Protein AF-A0A940AWZ8-F1 (afdb_monomer_lite)

pLDDT: mean 80.31, 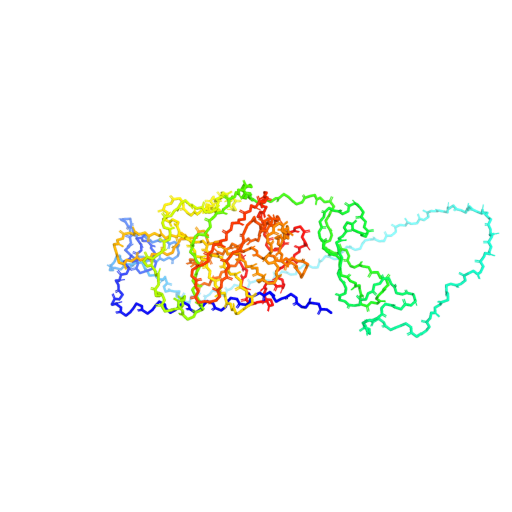std 18.25, range [33.84, 97.62]

Radius of gyration: 28.99 Å; chains: 1; bounding box: 83×76×73 Å

Secondary structure (DSSP, 8-state):
------------------S------PPTTSTTSBPPTTS--STTEEE-TTSBEEE----------------------------------------------TT--TTSSS--TT-SS-TT-EEEHHHH-TT--B-EEEE-TTSSSEE-TT-BSS----SEEEPP-EEEE---BS-HHHHHTTTTGGG------SS-EEEEETTEEEEES-TTSEEEEEEEEEETTEEEEEEEEEEESSTT-EEEEEEEEEEEEEGGG--TT-EEEESSSTT-SEEEEEEE-SSSS-EEEEEEEEEEEEEEEEEETTEEEEEEEEE-PEEEE-TTSBTTB--HHHHHHTT--B--

Foldseek 3Di:
DPFQQPAQPPPPPPPPPPDDDDPPAPDEQDAQHFDDPVQHHPDQWHQDPVRGTHHDPPPPDDDDDDDDDDDDDDDDDDDDDDDDDDDDDDDPDPPPPPPPPVPDDAQPPDDDVQAPDHAQDKDFPCVVPVLFQFAIWGQDPVRNDTDCPQTDSDDDAFQKKWAKDKDKDQFEQLAPVCVVVVVVVVVFPQDDDPTWIWGQDPNDIDIVVRPQFGKTKHWYAPHPFKIKIKIWTWDCPDPPDTDTGDKMKMKMFTPVQQDAFDKFWEDQDPRGRMWIFIWDPRDPAIATAKTKTFIKHWNDWADDRRDTIMTIIITHIIGIDACCDDRHHRNQVVCVVSVHHHDD

Sequence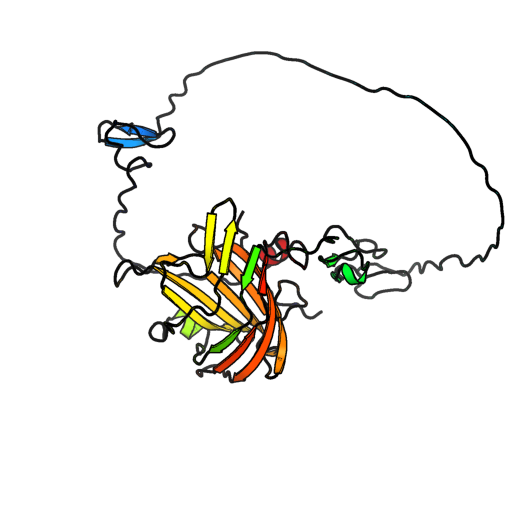 (344 aa):
MKKTIIFIFALFLIASCSGDDPVHEAETGTLGGNCYPNGTCNAALECSEENICIESAVTDGDTEHSDAGDTASDNDPADSGEDRQDGDTSDTVSDDEPVENPDAECGNGRKEQGEVCEKGETKLCSEIDSSYKSGNVECNDNCNGWLTVNCMTSELEPLATFPARTHELDYLYEGVEAYLEQENILHELWTEALFNASITMNGETYSIPHPQANTHWIAAYYDSSTLSFYQNSYYCDDEMNFQFATPSVMFGAALSSLKAGKELSIGISDGNEVNMLIEDIMNADDCVMLVGYGTLKVDSVNISAGEAGNFKFTTSKIGLYLPGSTPEGDVTSELETAGFKICR

Structure (mmCIF, N/CA/C/O backbone):
data_AF-A0A940AWZ8-F1
#
_entry.id   AF-A0A940AWZ8-F1
#
loop_
_atom_site.group_PDB
_atom_site.id
_atom_site.type_symbol
_atom_site.label_atom_id
_atom_site.label_alt_id
_atom_site.label_comp_id
_atom_site.label_asym_id
_atom_site.label_entity_id
_atom_site.label_seq_id
_atom_site.pdbx_PDB_ins_code
_atom_site.Cartn_x
_atom_site.Cartn_y
_atom_site.Cartn_z
_atom_site.occupancy
_atom_site.B_iso_or_equiv
_atom_site.auth_seq_id
_atom_site.auth_comp_id
_atom_site.auth_asym_id
_atom_site.auth_atom_id
_atom_site.pdbx_PDB_model_num
ATOM 1 N N . MET A 1 1 ? 1.592 -23.051 -1.646 1.00 33.84 1 MET A N 1
ATOM 2 C CA . MET A 1 1 ? 1.501 -21.624 -2.003 1.00 33.84 1 MET A CA 1
ATOM 3 C C . MET A 1 1 ? 0.369 -21.010 -1.199 1.00 33.84 1 MET A C 1
ATOM 5 O O . MET A 1 1 ? -0.771 -21.431 -1.370 1.00 33.84 1 MET A O 1
ATOM 9 N N . LYS A 1 2 ? 0.676 -20.113 -0.258 1.00 34.91 2 LYS A N 1
ATOM 10 C CA . LYS A 1 2 ? -0.338 -19.210 0.292 1.00 34.91 2 LYS A CA 1
ATOM 11 C C . LYS A 1 2 ? -0.553 -18.170 -0.803 1.00 34.91 2 LYS A C 1
ATOM 13 O O . LYS A 1 2 ? 0.372 -17.420 -1.062 1.00 34.91 2 LYS A O 1
ATOM 18 N N . LYS A 1 3 ? -1.679 -18.220 -1.515 1.00 39.06 3 LYS A N 1
ATOM 19 C CA . LYS A 1 3 ? -2.047 -17.126 -2.417 1.00 39.06 3 LYS A CA 1
ATOM 20 C C . LYS A 1 3 ? -2.436 -15.965 -1.520 1.00 39.06 3 LYS A C 1
ATOM 22 O O . LYS A 1 3 ? -3.406 -16.102 -0.771 1.00 39.06 3 LYS A O 1
ATOM 27 N N . THR A 1 4 ? -1.657 -14.898 -1.533 1.00 44.22 4 THR A N 1
ATOM 28 C CA . THR A 1 4 ? -2.082 -13.663 -0.891 1.00 44.22 4 THR A CA 1
ATOM 29 C C . THR A 1 4 ? -3.205 -13.112 -1.751 1.00 44.22 4 THR A C 1
ATOM 31 O O . THR A 1 4 ? -3.107 -13.004 -2.971 1.00 44.22 4 THR A O 1
ATOM 34 N N . ILE A 1 5 ? -4.361 -12.949 -1.121 1.00 47.12 5 ILE A N 1
ATOM 35 C CA . ILE A 1 5 ? -5.532 -12.382 -1.768 1.00 47.12 5 ILE A CA 1
ATOM 36 C C . ILE A 1 5 ? -5.243 -10.887 -1.801 1.00 47.12 5 ILE A C 1
ATOM 38 O O . ILE A 1 5 ? -5.463 -10.212 -0.802 1.00 47.12 5 ILE A O 1
ATOM 42 N N . ILE A 1 6 ? -4.688 -10.385 -2.907 1.00 50.22 6 ILE A N 1
ATOM 43 C CA . ILE A 1 6 ? -4.727 -8.946 -3.162 1.00 50.22 6 ILE A CA 1
ATOM 44 C C . ILE A 1 6 ? -6.213 -8.611 -3.298 1.00 50.22 6 ILE A C 1
ATOM 46 O O . ILE A 1 6 ? -6.918 -9.154 -4.153 1.00 50.22 6 ILE A O 1
ATOM 50 N N . PHE A 1 7 ? -6.714 -7.845 -2.336 1.00 55.34 7 PHE A N 1
ATOM 51 C CA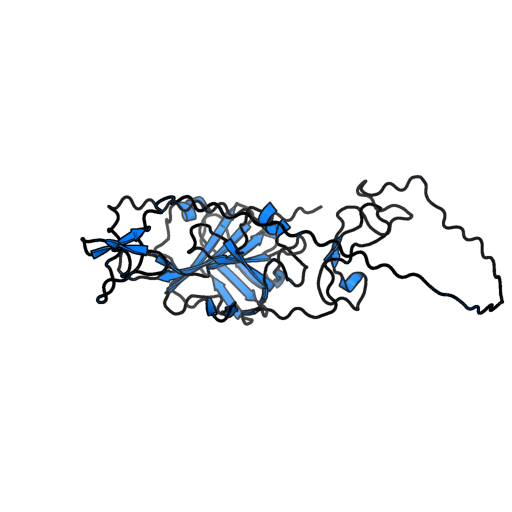 . PHE A 1 7 ? -8.140 -7.631 -2.150 1.00 55.34 7 PHE A CA 1
ATOM 52 C C . PHE A 1 7 ? -8.695 -6.808 -3.309 1.00 55.34 7 PHE A C 1
ATOM 54 O O . PHE A 1 7 ? -8.286 -5.672 -3.521 1.00 55.34 7 PHE A O 1
ATOM 61 N N . ILE A 1 8 ? -9.630 -7.392 -4.059 1.00 46.03 8 ILE A N 1
ATOM 62 C CA . ILE A 1 8 ? -10.321 -6.709 -5.153 1.00 46.03 8 ILE A CA 1
ATOM 63 C C . ILE A 1 8 ? -11.374 -5.792 -4.530 1.00 46.03 8 ILE A C 1
ATOM 65 O O . ILE A 1 8 ? -12.473 -6.238 -4.200 1.00 46.03 8 ILE A O 1
ATOM 69 N N . PHE A 1 9 ? -11.065 -4.514 -4.338 1.00 51.75 9 PHE A N 1
ATOM 70 C CA . PHE A 1 9 ? -12.050 -3.539 -3.873 1.00 51.75 9 PHE A CA 1
ATOM 71 C C . PHE A 1 9 ? -12.993 -3.172 -5.025 1.00 51.75 9 PHE A C 1
ATOM 73 O O . PHE A 1 9 ? -12.727 -2.280 -5.819 1.00 51.75 9 PHE A O 1
ATOM 80 N N . ALA A 1 10 ? -14.122 -3.875 -5.134 1.00 43.25 10 ALA A N 1
ATOM 81 C CA . ALA A 1 10 ? -15.229 -3.427 -5.970 1.00 43.25 10 ALA A CA 1
ATOM 82 C C . ALA A 1 10 ? -16.004 -2.346 -5.204 1.00 43.25 10 ALA A C 1
ATOM 84 O O . ALA A 1 10 ? -16.923 -2.646 -4.438 1.00 43.25 10 ALA A O 1
ATOM 85 N N . LEU A 1 11 ? -15.593 -1.091 -5.382 1.00 45.50 11 LEU A N 1
ATOM 86 C CA . LEU A 1 11 ? -16.283 0.075 -4.849 1.00 45.50 11 LEU A CA 1
ATOM 87 C C . LEU A 1 11 ? -17.638 0.220 -5.573 1.00 45.50 11 LEU A C 1
ATOM 89 O O . LEU A 1 11 ? -17.736 0.794 -6.654 1.00 45.50 11 LEU A O 1
ATOM 93 N N . PHE A 1 12 ? -18.713 -0.339 -5.013 1.00 42.50 12 PHE A N 1
ATOM 94 C CA . PHE A 1 12 ? -20.072 -0.005 -5.450 1.00 42.50 12 PHE A CA 1
ATOM 95 C C . PHE A 1 12 ? -20.497 1.301 -4.772 1.00 42.50 12 PHE A C 1
ATOM 97 O O . PHE A 1 12 ? -21.252 1.300 -3.801 1.00 42.50 12 PHE A O 1
ATOM 104 N N . LEU A 1 13 ? -20.003 2.429 -5.289 1.00 43.84 13 LEU A N 1
ATOM 105 C CA . LEU A 1 13 ? -20.517 3.754 -4.945 1.00 43.84 13 LEU A CA 1
ATOM 106 C C . LEU A 1 13 ? -21.882 3.951 -5.609 1.00 43.84 13 LEU A C 1
ATOM 108 O O . LEU A 1 13 ? -21.998 4.518 -6.693 1.00 43.84 13 LEU A O 1
ATOM 112 N N . ILE A 1 14 ? -22.945 3.487 -4.956 1.00 37.22 14 ILE A N 1
ATOM 113 C CA . ILE A 1 14 ? -24.298 3.928 -5.298 1.00 37.22 14 ILE A CA 1
ATOM 114 C C . ILE A 1 14 ? -24.564 5.220 -4.524 1.00 37.22 14 ILE A C 1
ATOM 116 O O . ILE A 1 14 ? -25.279 5.234 -3.525 1.00 37.22 14 ILE A O 1
ATOM 120 N N . ALA A 1 15 ? -23.996 6.329 -4.994 1.00 40.75 15 ALA A N 1
ATOM 121 C CA . ALA A 1 15 ? -24.535 7.642 -4.673 1.00 40.75 15 ALA A CA 1
ATOM 122 C C . ALA A 1 15 ? -25.848 7.803 -5.458 1.00 40.75 15 ALA A C 1
ATOM 124 O O . ALA A 1 15 ? -25.876 8.380 -6.542 1.00 40.75 15 ALA A O 1
ATOM 125 N N . SER A 1 16 ? -26.958 7.245 -4.962 1.00 35.22 16 SER A N 1
ATOM 126 C CA . SER A 1 16 ? -28.275 7.573 -5.514 1.00 35.22 16 SER A CA 1
ATOM 127 C C . SER A 1 16 ? -28.711 8.945 -4.995 1.00 35.22 16 SER A C 1
ATOM 129 O O . SER A 1 16 ? -29.611 9.052 -4.163 1.00 35.22 16 SER A O 1
ATOM 131 N N . CYS A 1 17 ? -28.091 10.007 -5.499 1.00 39.16 17 CYS A N 1
ATOM 132 C CA . CYS A 1 17 ? -28.659 11.344 -5.404 1.00 39.16 17 CYS A CA 1
ATOM 133 C C . CYS A 1 17 ? -29.689 11.486 -6.528 1.00 39.16 17 CYS A C 1
ATOM 135 O O . CYS A 1 17 ? -29.391 11.920 -7.632 1.00 39.16 17 CYS A O 1
ATOM 137 N N . SER A 1 18 ? -30.925 11.056 -6.260 1.00 45.75 18 SER A N 1
ATOM 138 C CA . SER A 1 18 ? -32.086 11.472 -7.056 1.00 45.75 18 SER A CA 1
ATOM 139 C C . SER A 1 18 ? -32.484 12.879 -6.611 1.00 45.75 18 SER A C 1
ATOM 141 O O . SER A 1 18 ? -33.449 13.053 -5.870 1.00 45.75 18 SER A O 1
ATOM 143 N N . GLY A 1 19 ? -31.693 13.872 -6.991 1.00 44.97 19 GLY A N 1
ATOM 144 C CA . GLY A 1 19 ? -31.990 15.281 -6.777 1.00 44.97 19 GLY A CA 1
ATOM 145 C C . GLY A 1 19 ? -31.624 16.018 -8.047 1.00 44.97 19 GLY A C 1
ATOM 146 O O . GLY A 1 19 ? -30.522 15.820 -8.539 1.00 44.97 19 GLY A O 1
ATOM 147 N N . ASP A 1 20 ? -32.572 16.775 -8.597 1.00 50.28 20 ASP A N 1
ATOM 148 C CA . ASP A 1 20 ? -32.405 17.577 -9.809 1.00 50.28 20 ASP A CA 1
ATOM 149 C C . ASP A 1 20 ? -31.032 18.267 -9.818 1.00 50.28 20 ASP A C 1
ATOM 151 O O . ASP A 1 20 ? -30.757 19.086 -8.936 1.00 50.28 20 ASP A O 1
ATOM 155 N N . ASP A 1 21 ? -30.181 17.902 -10.785 1.00 44.88 21 ASP A N 1
ATOM 156 C CA . ASP A 1 21 ? -28.815 18.410 -10.892 1.00 44.88 21 ASP A CA 1
ATOM 157 C C . ASP A 1 21 ? -28.835 19.947 -10.841 1.00 44.88 21 ASP A C 1
ATOM 159 O O . ASP A 1 21 ? -29.479 20.581 -11.692 1.00 44.88 21 ASP A O 1
ATOM 163 N N . PRO A 1 22 ? -28.150 20.592 -9.878 1.00 51.72 22 PRO A N 1
ATOM 164 C CA . PRO A 1 22 ? -27.874 22.006 -10.011 1.00 51.72 22 PRO A CA 1
ATOM 165 C C . PRO A 1 22 ? -27.050 22.158 -11.287 1.00 51.72 22 PRO A C 1
ATOM 167 O O . PRO A 1 22 ? -25.989 21.556 -11.436 1.00 51.72 22 PRO A O 1
ATOM 170 N N . VAL A 1 23 ? -27.569 22.933 -12.239 1.00 53.34 23 VAL A N 1
ATOM 171 C CA . VAL A 1 23 ? -26.829 23.304 -13.444 1.00 53.34 23 VAL A CA 1
ATOM 172 C C . VAL A 1 23 ? -25.564 24.007 -12.966 1.00 53.34 23 VAL A C 1
ATOM 174 O O . VAL A 1 23 ? -25.618 25.167 -12.560 1.00 53.34 23 VAL A O 1
ATOM 177 N N . HIS A 1 24 ? -24.442 23.291 -12.950 1.00 54.75 24 HIS A N 1
ATOM 178 C CA . HIS A 1 24 ? -23.144 23.892 -12.711 1.00 54.75 24 HIS A CA 1
ATOM 179 C C . HIS A 1 24 ? -22.919 24.883 -13.847 1.00 54.75 24 HIS A C 1
ATOM 181 O O . HIS A 1 24 ? -22.750 24.493 -15.004 1.00 54.75 24 HIS A O 1
ATOM 187 N N . GLU A 1 25 ? -23.005 26.174 -13.528 1.00 73.69 25 GLU A N 1
ATOM 188 C CA . GLU A 1 25 ? -22.632 27.216 -14.471 1.00 73.69 25 GLU A CA 1
ATOM 189 C C . GLU A 1 25 ? -21.164 26.984 -14.830 1.00 73.69 25 GLU A C 1
ATOM 191 O O . GLU A 1 25 ? -20.283 27.060 -13.972 1.00 73.69 25 GLU A O 1
ATOM 196 N N . ALA A 1 26 ? -20.913 26.629 -16.090 1.00 83.31 26 ALA A N 1
ATOM 197 C CA . ALA A 1 26 ? -19.566 26.405 -16.585 1.00 83.31 26 ALA A CA 1
ATOM 198 C C . ALA A 1 26 ? -18.699 27.650 -16.334 1.00 83.31 26 ALA A C 1
ATOM 200 O O . ALA A 1 26 ? -19.143 28.790 -16.518 1.00 83.31 26 ALA A O 1
ATOM 201 N N . GLU A 1 27 ? -17.454 27.433 -15.905 1.00 91.06 27 GLU A N 1
ATOM 202 C CA . GLU A 1 27 ? -16.535 28.518 -15.570 1.00 91.06 27 GLU A CA 1
ATOM 203 C C . GLU A 1 27 ? -16.339 29.475 -16.755 1.00 91.06 27 GLU A C 1
ATOM 205 O O . GLU A 1 27 ? -16.266 29.063 -17.918 1.00 91.06 27 GLU A O 1
ATOM 210 N N . THR A 1 28 ? -16.211 30.774 -16.467 1.00 95.12 28 THR A N 1
ATOM 211 C CA . THR A 1 28 ? -16.005 31.802 -17.500 1.00 95.12 28 THR A CA 1
ATOM 212 C C . THR A 1 28 ? -14.757 31.490 -18.333 1.00 95.12 28 THR A C 1
ATOM 214 O O . THR A 1 28 ? -13.656 31.346 -17.800 1.00 95.12 28 THR A O 1
ATOM 217 N N . GLY A 1 29 ? -14.932 31.421 -19.650 1.00 92.88 29 GLY A N 1
ATOM 218 C CA . GLY A 1 29 ? -13.904 31.096 -20.632 1.00 92.88 29 GLY A CA 1
ATOM 219 C C . GLY A 1 29 ? -13.855 29.621 -21.038 1.00 92.88 29 GLY A C 1
ATOM 220 O O . GLY A 1 29 ? -13.190 29.313 -22.023 1.00 92.88 29 GLY A O 1
ATOM 221 N N . THR A 1 30 ? -14.533 28.710 -20.335 1.00 96.00 30 THR A N 1
ATOM 222 C CA . THR A 1 30 ? -14.569 27.270 -20.671 1.00 96.00 30 THR A CA 1
ATOM 223 C C . THR A 1 30 ? -15.741 26.921 -21.593 1.00 96.00 30 THR A C 1
ATOM 225 O O . THR A 1 30 ? -16.647 27.731 -21.767 1.00 96.00 30 THR A O 1
ATOM 228 N N . LEU A 1 31 ? -15.728 25.737 -22.220 1.00 94.12 31 LEU A N 1
ATOM 229 C CA . LEU A 1 31 ? -16.791 25.295 -23.133 1.00 94.12 31 LEU A CA 1
ATOM 230 C C . LEU A 1 31 ? -18.161 25.320 -22.431 1.00 94.12 31 LEU A C 1
ATOM 232 O O . LEU A 1 31 ? -18.342 24.681 -21.400 1.00 94.12 31 LEU A O 1
ATOM 236 N N . GLY A 1 32 ? -19.118 26.065 -22.991 1.00 92.31 32 GLY A N 1
ATOM 237 C CA . GLY A 1 32 ? -20.445 26.277 -22.399 1.00 92.31 32 GLY A CA 1
ATOM 238 C C . GLY A 1 32 ? -20.513 27.373 -21.326 1.00 92.31 32 GLY A C 1
ATOM 239 O O . GLY A 1 32 ? -21.612 27.738 -20.914 1.00 92.31 32 GLY A O 1
ATOM 240 N N . GLY A 1 33 ? -19.376 27.929 -20.900 1.00 94.31 33 GLY A N 1
ATOM 241 C CA . GLY A 1 33 ? -19.296 29.050 -19.963 1.00 94.31 33 GLY A CA 1
ATOM 242 C C . GLY A 1 33 ? -19.363 30.414 -20.652 1.00 94.31 33 GLY A C 1
ATOM 243 O O . GLY A 1 33 ? -19.213 30.534 -21.871 1.00 94.31 33 GLY A O 1
ATOM 244 N N . ASN A 1 34 ? -19.568 31.470 -19.858 1.00 96.38 34 ASN A N 1
ATOM 245 C CA . ASN A 1 34 ? -19.563 32.849 -20.356 1.00 96.38 34 ASN A CA 1
ATOM 246 C C . ASN A 1 34 ? -18.204 33.220 -20.965 1.00 96.38 34 ASN A C 1
ATOM 248 O O . ASN A 1 34 ? -17.163 32.819 -20.449 1.00 96.38 34 ASN A O 1
ATOM 252 N N . CYS A 1 35 ? -18.192 34.056 -22.000 1.00 96.56 35 CYS A N 1
ATOM 253 C CA . CYS A 1 35 ? -16.942 34.617 -22.509 1.00 96.56 35 CYS A CA 1
ATOM 254 C C . CYS A 1 35 ? -16.289 35.573 -21.503 1.00 96.56 35 CYS A C 1
ATOM 256 O O . CYS A 1 35 ? -16.951 36.185 -20.657 1.00 96.56 35 CYS A O 1
ATOM 258 N N . TYR A 1 36 ? -14.980 35.773 -21.640 1.00 95.25 36 TYR A N 1
ATOM 259 C CA . TYR A 1 36 ? -14.284 36.822 -20.905 1.00 95.25 36 TYR A CA 1
ATOM 260 C C . TYR A 1 36 ? -14.771 38.222 -21.321 1.00 95.25 36 TYR A C 1
ATOM 262 O O . TYR A 1 36 ? -15.220 38.413 -22.453 1.00 95.25 36 TYR A O 1
ATOM 270 N N . PRO A 1 37 ? -14.608 39.257 -20.470 1.00 96.00 37 PRO A N 1
ATOM 271 C CA . PRO A 1 37 ? -15.010 40.632 -20.799 1.00 96.00 37 PRO A CA 1
ATOM 272 C C . PRO A 1 37 ? -14.357 41.227 -22.058 1.00 96.00 37 PRO A C 1
ATOM 274 O O . PRO A 1 37 ? -14.828 42.235 -22.579 1.00 96.00 37 PRO A O 1
ATOM 277 N N . ASN A 1 38 ? -13.255 40.641 -22.533 1.00 95.38 38 ASN A N 1
ATOM 278 C CA . ASN A 1 38 ? -12.580 41.011 -23.779 1.00 95.38 38 ASN A CA 1
ATOM 279 C C . ASN A 1 38 ? -13.150 40.286 -25.021 1.00 95.38 38 ASN A C 1
ATOM 281 O O . ASN A 1 38 ? -12.613 40.473 -26.111 1.00 95.38 38 ASN A O 1
ATOM 285 N N . GLY A 1 39 ? -14.200 39.472 -24.866 1.00 96.06 39 GLY A N 1
ATOM 286 C CA . GLY A 1 39 ? -14.842 38.715 -25.941 1.00 96.06 39 GLY A CA 1
ATOM 287 C C . GLY A 1 39 ? -14.085 37.459 -26.374 1.00 96.06 39 GLY A C 1
ATOM 288 O O . GLY A 1 39 ? -14.289 36.999 -27.492 1.00 96.06 39 GLY A O 1
ATOM 289 N N . THR A 1 40 ? -13.189 36.921 -25.540 1.00 96.62 40 THR A N 1
ATOM 290 C CA . THR A 1 40 ? -12.430 35.699 -25.853 1.00 96.62 40 THR A CA 1
ATOM 291 C C . THR A 1 40 ? -12.805 34.539 -24.933 1.00 96.62 40 THR A C 1
ATOM 293 O O . THR A 1 40 ? -13.438 34.731 -23.896 1.00 96.62 40 THR A O 1
ATOM 296 N N . CYS A 1 41 ? -12.371 33.337 -25.305 1.00 96.56 41 CYS A N 1
ATOM 297 C CA . CYS A 1 41 ? -12.529 32.097 -24.547 1.00 96.56 41 CYS A CA 1
ATOM 298 C C . CYS A 1 41 ? -11.166 31.415 -24.359 1.00 96.56 41 CYS A C 1
ATOM 300 O O . CYS A 1 41 ? -10.162 31.869 -24.914 1.00 96.56 41 CYS A O 1
ATOM 302 N N . ASN A 1 42 ? -11.110 30.357 -23.553 1.00 95.38 42 ASN A N 1
ATOM 303 C CA . ASN A 1 42 ? -9.906 29.553 -23.372 1.00 95.38 42 ASN A CA 1
ATOM 304 C C . ASN A 1 42 ? -9.613 28.698 -24.608 1.00 95.38 42 ASN A C 1
ATOM 306 O O . ASN A 1 42 ? -10.520 28.269 -25.320 1.00 95.38 42 ASN A O 1
ATOM 310 N N . ALA A 1 43 ? -8.328 28.398 -24.811 1.00 90.81 43 ALA A N 1
ATOM 311 C CA . ALA A 1 43 ? -7.840 27.532 -25.883 1.00 90.81 43 ALA A CA 1
ATOM 312 C C . ALA A 1 43 ? -8.342 27.954 -27.286 1.00 90.81 43 ALA A C 1
ATOM 314 O O . ALA A 1 43 ? -8.247 29.126 -27.643 1.00 90.81 43 ALA A O 1
ATOM 315 N N . ALA A 1 44 ? -8.810 26.995 -28.092 1.00 88.81 44 ALA A N 1
ATOM 316 C CA . ALA A 1 44 ? -9.306 27.189 -29.457 1.00 88.81 44 ALA A CA 1
ATOM 317 C C . ALA A 1 44 ? -10.837 27.372 -29.519 1.00 88.81 44 ALA A C 1
ATOM 319 O O . ALA A 1 44 ? -11.464 26.998 -30.505 1.00 88.81 44 ALA A O 1
ATOM 320 N N . LEU A 1 45 ? -11.445 27.886 -28.447 1.00 94.81 45 LEU A N 1
ATOM 321 C CA . LEU A 1 45 ? -12.878 28.167 -28.401 1.00 94.81 45 LEU A CA 1
ATOM 322 C C . LEU A 1 45 ? -13.170 29.581 -28.914 1.00 94.81 45 LEU A C 1
ATOM 324 O O . LEU A 1 45 ? -12.403 30.521 -28.687 1.00 94.81 45 LEU A O 1
ATOM 328 N N . GLU A 1 46 ? -14.324 29.744 -29.547 1.00 95.62 46 GLU A N 1
ATOM 329 C CA . GLU A 1 46 ? -14.828 31.026 -30.028 1.00 95.62 46 GLU A CA 1
ATOM 330 C C . GLU A 1 46 ? -15.955 31.538 -29.133 1.00 95.62 46 GLU A C 1
ATOM 332 O O . GLU A 1 46 ? -16.809 30.781 -28.667 1.00 95.62 46 GLU A O 1
ATOM 337 N N . CYS A 1 47 ? -15.965 32.851 -28.896 1.00 96.94 47 CYS A N 1
ATOM 338 C CA . CYS A 1 47 ? -17.073 33.496 -28.210 1.00 96.94 47 CYS A CA 1
ATOM 339 C C . CYS A 1 47 ? -18.234 33.687 -29.189 1.00 96.94 47 CYS A C 1
ATOM 341 O O . CYS A 1 47 ? -18.115 34.433 -30.164 1.00 96.94 47 CYS A O 1
ATOM 343 N N . SER A 1 48 ? -19.355 33.019 -28.928 1.00 95.81 48 SER A N 1
ATOM 344 C CA . SER A 1 48 ? -20.575 33.178 -29.720 1.00 95.81 48 SER A CA 1
ATOM 345 C C . SER A 1 48 ? -21.221 34.556 -29.521 1.00 95.81 48 SER A C 1
ATOM 347 O O . SER A 1 48 ? -20.951 35.268 -28.551 1.00 95.81 48 SER A O 1
ATOM 349 N N . GLU A 1 49 ? -22.146 34.920 -30.414 1.00 95.12 49 GLU A N 1
ATOM 350 C CA . GLU A 1 49 ? -22.943 36.152 -30.291 1.00 95.12 49 GLU A CA 1
ATOM 351 C C . GLU A 1 49 ? -23.794 36.195 -29.006 1.00 95.12 49 GLU A C 1
ATOM 353 O O . GLU A 1 49 ? -24.169 37.275 -28.549 1.00 95.12 49 GLU A O 1
ATOM 358 N N . GLU A 1 50 ? -24.062 35.035 -28.395 1.00 95.12 50 GLU A N 1
ATOM 359 C CA . GLU A 1 50 ? -24.803 34.897 -27.135 1.00 95.12 50 GLU A CA 1
ATOM 360 C C . GLU A 1 50 ? -23.900 34.981 -25.889 1.00 95.12 50 GLU A C 1
ATOM 362 O O . GLU A 1 50 ? -24.363 34.749 -24.776 1.00 95.12 50 GLU A O 1
ATOM 367 N N . ASN A 1 51 ? -22.626 35.365 -26.054 1.00 96.06 51 ASN A N 1
ATOM 368 C CA . ASN A 1 51 ? -21.631 35.487 -24.983 1.00 96.06 51 ASN A CA 1
ATOM 369 C C . ASN A 1 51 ? -21.289 34.153 -24.287 1.00 96.06 51 ASN A C 1
ATOM 371 O O . ASN A 1 51 ? -20.929 34.141 -23.110 1.00 96.06 51 ASN A O 1
ATOM 375 N N . ILE A 1 52 ? -21.357 33.042 -25.025 1.00 95.69 52 ILE A N 1
ATOM 376 C CA . ILE A 1 52 ? -21.002 31.693 -24.556 1.00 95.69 52 ILE A CA 1
ATOM 377 C C . ILE A 1 52 ? -19.856 31.134 -25.405 1.00 95.69 52 ILE A C 1
ATOM 379 O O . ILE A 1 52 ? -19.863 31.286 -26.630 1.00 95.69 52 ILE A O 1
ATOM 383 N N . CYS A 1 53 ? -18.891 30.476 -24.767 1.00 95.94 53 CYS A N 1
ATOM 384 C CA . CYS A 1 53 ? -17.762 29.833 -25.431 1.00 95.94 53 CYS A CA 1
ATOM 385 C C . CYS A 1 53 ? -18.164 28.509 -26.091 1.00 95.94 53 CYS A C 1
ATOM 387 O O . CYS A 1 53 ? -18.677 27.608 -25.425 1.00 95.94 53 CYS A O 1
ATOM 389 N N . ILE A 1 54 ? -17.893 28.381 -27.390 1.00 96.31 54 ILE A N 1
ATOM 390 C CA . ILE A 1 54 ? -18.219 27.208 -28.213 1.00 96.31 54 ILE A CA 1
ATOM 391 C C . ILE A 1 54 ? -16.992 26.726 -28.993 1.00 96.31 54 ILE A C 1
ATOM 393 O O . ILE A 1 54 ? -16.033 27.474 -29.180 1.00 96.31 54 ILE A O 1
ATOM 397 N N . GLU A 1 55 ? -17.008 25.477 -29.458 1.00 95.06 55 GLU A N 1
ATOM 398 C CA . GLU A 1 55 ? -15.966 24.979 -30.360 1.00 95.06 55 GLU A CA 1
ATOM 399 C C . GLU A 1 55 ? -16.040 25.710 -31.704 1.00 95.06 55 GLU A C 1
ATOM 401 O O . GLU A 1 55 ? -17.114 25.811 -32.307 1.00 95.06 55 GLU A O 1
ATOM 406 N N . SER A 1 56 ? -14.899 26.215 -32.184 1.00 88.44 56 SER A N 1
ATOM 407 C CA . SER A 1 56 ? -14.787 26.744 -33.541 1.00 88.44 56 SER A CA 1
ATOM 408 C C . SER A 1 56 ? -15.226 25.667 -34.524 1.00 88.44 56 SER A C 1
ATOM 410 O O . SER A 1 56 ? -14.616 24.598 -34.598 1.00 88.44 56 SER A O 1
ATOM 412 N N . ALA A 1 57 ? -16.277 25.942 -35.297 1.00 78.62 57 ALA A N 1
ATOM 413 C CA . ALA A 1 57 ? -16.672 25.063 -36.383 1.00 78.62 57 ALA A CA 1
ATOM 414 C C . ALA A 1 57 ? -15.509 25.004 -37.378 1.00 78.62 57 ALA A C 1
ATOM 416 O O . ALA A 1 57 ? -15.270 25.957 -38.124 1.00 78.62 57 ALA A O 1
ATOM 417 N N . VAL A 1 58 ? -14.764 23.896 -37.358 1.00 67.00 58 VAL A N 1
ATOM 418 C CA . VAL A 1 58 ? -13.718 23.619 -38.338 1.00 67.00 58 VAL A CA 1
ATOM 419 C C . VAL A 1 58 ? -14.409 23.595 -39.692 1.00 67.00 58 VAL A C 1
ATOM 421 O O . VAL A 1 58 ? -15.124 22.661 -40.048 1.00 67.00 58 VAL A O 1
ATOM 424 N N . THR A 1 59 ? -14.267 24.688 -40.430 1.00 54.09 59 THR A N 1
ATOM 425 C CA . THR A 1 59 ? -14.606 24.698 -41.841 1.00 54.09 59 THR A CA 1
ATOM 426 C C . THR A 1 59 ? -13.472 23.948 -42.514 1.00 54.09 59 THR A C 1
ATOM 428 O O . THR A 1 59 ? -12.355 24.456 -42.578 1.00 54.09 59 THR A O 1
ATOM 431 N N . ASP A 1 60 ? -13.746 22.710 -42.933 1.00 49.03 60 ASP A N 1
ATOM 432 C CA . ASP A 1 60 ? -12.850 21.905 -43.765 1.00 49.03 60 ASP A CA 1
ATOM 433 C C . ASP A 1 60 ? -12.552 22.681 -45.056 1.00 49.03 60 ASP A C 1
ATOM 435 O O . ASP A 1 60 ? -13.270 22.618 -46.056 1.00 49.03 60 ASP A O 1
ATOM 439 N N . GLY A 1 61 ? -11.511 23.503 -44.984 1.00 47.41 61 GLY A N 1
ATOM 440 C CA . GLY A 1 61 ? -10.896 24.189 -46.098 1.00 47.41 61 GLY A CA 1
ATOM 441 C C . GLY A 1 61 ? -9.742 23.341 -46.596 1.00 47.41 61 GLY A C 1
ATOM 442 O O . GLY A 1 61 ? -8.634 23.431 -46.065 1.00 47.41 61 GLY A O 1
ATOM 443 N N . ASP A 1 62 ? -10.023 22.536 -47.621 1.00 51.59 62 ASP A N 1
ATOM 444 C CA . ASP A 1 62 ? -9.041 21.860 -48.468 1.00 51.59 62 ASP A CA 1
ATOM 445 C C . ASP A 1 62 ? -7.804 22.740 -48.687 1.00 51.59 62 ASP A C 1
ATOM 447 O O . ASP A 1 62 ? -7.862 23.777 -49.354 1.00 51.59 62 ASP A O 1
ATOM 451 N N . THR A 1 63 ? -6.665 22.309 -48.148 1.00 46.69 63 THR A N 1
ATOM 452 C CA . THR A 1 63 ? -5.363 22.846 -48.539 1.00 46.69 63 THR A CA 1
ATOM 453 C C . THR A 1 63 ? -4.458 21.680 -48.904 1.00 46.69 63 THR A C 1
ATOM 455 O O . THR A 1 63 ? -3.778 21.091 -48.067 1.00 46.69 63 THR A O 1
ATOM 458 N N . GLU A 1 64 ? -4.481 21.338 -50.192 1.00 50.31 64 GLU A N 1
ATOM 459 C CA . GLU A 1 64 ? -3.445 20.542 -50.837 1.00 50.31 64 GLU A CA 1
ATOM 460 C C . GLU A 1 64 ? -2.080 21.216 -50.625 1.00 50.31 64 GLU A C 1
ATOM 462 O O . GLU A 1 64 ? -1.865 22.356 -51.046 1.00 50.31 64 GLU A O 1
ATOM 467 N N . HIS A 1 65 ? -1.127 20.505 -50.021 1.00 49.50 65 HIS A N 1
ATOM 468 C CA . HIS A 1 65 ? 0.283 20.843 -50.172 1.00 49.50 65 HIS A CA 1
ATOM 469 C C . HIS A 1 65 ? 1.132 19.580 -50.309 1.00 49.50 65 HIS A C 1
ATOM 471 O O . HIS A 1 65 ? 1.414 18.860 -49.355 1.00 49.50 65 HIS A O 1
ATOM 477 N N . SER A 1 66 ? 1.507 19.324 -51.558 1.00 46.75 66 SER A N 1
ATOM 478 C CA . SER A 1 66 ? 2.643 18.512 -51.962 1.00 46.75 66 SER A CA 1
ATOM 479 C C . SER A 1 66 ? 3.940 19.094 -51.402 1.00 46.75 66 SER A C 1
ATOM 481 O O . SER A 1 66 ? 4.185 20.274 -51.628 1.00 46.75 66 SER A O 1
ATOM 483 N N . ASP A 1 67 ? 4.816 18.271 -50.825 1.00 44.25 67 ASP A N 1
ATOM 484 C CA . ASP A 1 67 ? 6.185 18.233 -51.340 1.00 44.25 67 ASP A CA 1
ATOM 485 C C . ASP A 1 67 ? 6.991 17.010 -50.900 1.00 44.25 67 ASP A C 1
ATOM 487 O O . ASP A 1 67 ? 6.829 16.446 -49.819 1.00 44.25 67 ASP A O 1
ATOM 491 N N . ALA A 1 68 ? 7.840 16.606 -51.838 1.00 48.44 68 ALA A N 1
ATOM 492 C CA . ALA A 1 68 ? 8.747 15.477 -51.806 1.00 48.44 68 ALA A CA 1
ATOM 493 C C . ALA A 1 68 ? 10.008 15.779 -50.983 1.00 48.44 68 ALA A C 1
ATOM 495 O O . ALA A 1 68 ? 10.457 16.921 -50.904 1.00 48.44 68 ALA A O 1
ATOM 496 N N . GLY A 1 69 ? 10.639 14.736 -50.440 1.00 38.94 69 GLY A N 1
ATOM 497 C CA . GLY A 1 69 ? 11.900 14.885 -49.720 1.00 38.94 69 GLY A CA 1
ATOM 498 C C . GLY A 1 69 ? 12.548 13.559 -49.352 1.00 38.94 69 GLY A C 1
ATOM 499 O O . GLY A 1 69 ? 12.529 13.164 -48.193 1.00 38.94 69 GLY A O 1
ATOM 500 N N . ASP A 1 70 ? 13.130 12.897 -50.353 1.00 45.56 70 ASP A N 1
ATOM 501 C CA . ASP A 1 70 ? 14.203 11.913 -50.195 1.00 45.56 70 ASP A CA 1
ATOM 502 C C . ASP A 1 70 ? 15.285 12.422 -49.227 1.00 45.56 70 ASP A C 1
ATOM 504 O O . ASP A 1 70 ? 15.780 13.540 -49.380 1.00 45.56 70 ASP A O 1
ATOM 508 N N . THR A 1 71 ? 15.753 11.580 -48.304 1.00 43.84 71 THR A N 1
ATOM 509 C CA . THR A 1 71 ? 17.186 11.531 -47.963 1.00 43.84 71 THR A CA 1
ATOM 510 C C . THR A 1 71 ? 17.539 10.211 -47.288 1.00 43.84 71 THR A C 1
ATOM 512 O O . THR A 1 71 ? 17.297 9.989 -46.105 1.00 43.84 71 THR A O 1
ATOM 515 N N . ALA A 1 72 ? 18.149 9.331 -48.079 1.00 49.00 72 ALA A N 1
ATOM 516 C CA . ALA A 1 72 ? 19.001 8.262 -47.592 1.00 49.00 72 ALA A CA 1
ATOM 517 C C . ALA A 1 72 ? 20.235 8.856 -46.894 1.00 49.00 72 ALA A C 1
ATOM 519 O O . ALA A 1 72 ? 20.801 9.844 -47.369 1.00 49.00 72 ALA A O 1
ATOM 520 N N . SER A 1 73 ? 20.694 8.222 -45.816 1.00 50.22 73 SER A N 1
ATOM 521 C CA . SER A 1 73 ? 22.086 8.344 -45.387 1.00 50.22 73 SER A CA 1
ATOM 522 C C . SER A 1 73 ? 22.547 7.036 -44.759 1.00 50.22 73 SER A C 1
ATOM 524 O O . SER A 1 73 ? 22.369 6.795 -43.567 1.00 50.22 73 SER A O 1
ATOM 526 N N . ASP A 1 74 ? 23.166 6.217 -45.602 1.00 47.81 74 ASP A N 1
ATOM 527 C CA . ASP A 1 74 ? 24.126 5.193 -45.213 1.00 47.81 74 ASP A CA 1
ATOM 528 C C . ASP A 1 74 ? 25.316 5.853 -44.503 1.00 47.81 74 ASP A C 1
ATOM 530 O O . ASP A 1 74 ? 25.800 6.893 -44.954 1.00 47.81 74 ASP A O 1
ATOM 534 N N . ASN A 1 75 ? 25.802 5.243 -43.422 1.00 51.97 75 ASN A N 1
ATOM 535 C CA . ASN A 1 75 ? 27.161 5.431 -42.912 1.00 51.97 75 ASN A CA 1
ATOM 536 C C . ASN A 1 75 ? 27.585 4.181 -42.125 1.00 51.97 75 ASN A C 1
ATOM 538 O O . ASN A 1 75 ? 27.447 4.125 -40.906 1.00 51.97 75 ASN A O 1
ATOM 542 N N . ASP A 1 76 ? 28.132 3.205 -42.847 1.00 47.81 76 ASP A N 1
ATOM 543 C CA . ASP A 1 76 ? 29.191 2.331 -42.332 1.00 47.81 76 ASP A CA 1
ATOM 544 C C . ASP A 1 76 ? 30.537 3.060 -42.476 1.00 47.81 76 ASP A C 1
ATOM 546 O O . ASP A 1 76 ? 30.785 3.717 -43.495 1.00 47.81 76 ASP A O 1
ATOM 550 N N . PRO A 1 77 ? 31.456 2.887 -41.514 1.00 60.91 77 PRO A N 1
ATOM 551 C CA . PRO A 1 77 ? 32.737 2.334 -41.929 1.00 60.91 77 PRO A CA 1
ATOM 552 C C . PRO A 1 77 ? 33.279 1.250 -40.991 1.00 60.91 77 PRO A C 1
ATOM 554 O O . PRO A 1 77 ? 33.164 1.293 -39.769 1.00 60.91 77 PRO A O 1
ATOM 557 N N . ALA A 1 78 ? 33.923 0.300 -41.659 1.00 47.88 78 ALA A N 1
ATOM 558 C CA . ALA A 1 78 ? 34.718 -0.802 -41.152 1.00 47.88 78 ALA A CA 1
ATOM 559 C C . ALA A 1 78 ? 36.044 -0.376 -40.480 1.00 47.88 78 ALA A C 1
ATOM 561 O O . ALA A 1 78 ? 36.435 0.790 -40.537 1.00 47.88 78 ALA A O 1
ATOM 562 N N . ASP A 1 79 ? 36.779 -1.414 -40.044 1.00 44.75 79 ASP A N 1
ATOM 563 C CA . ASP A 1 79 ? 38.250 -1.483 -39.882 1.00 44.75 79 ASP A CA 1
ATOM 564 C C . ASP A 1 79 ? 38.770 -0.992 -38.514 1.00 44.75 79 ASP A C 1
ATOM 566 O O . ASP A 1 79 ? 38.323 0.028 -38.009 1.00 44.75 79 ASP A O 1
ATOM 570 N N . SER A 1 80 ? 39.694 -1.614 -37.774 1.00 45.91 80 SER A N 1
ATOM 571 C CA . SER A 1 80 ? 40.702 -2.688 -37.921 1.00 45.91 80 SER A CA 1
ATOM 572 C C . SER A 1 80 ? 41.176 -2.987 -36.471 1.00 45.91 80 SER A C 1
ATOM 574 O O . SER A 1 80 ? 41.252 -2.047 -35.685 1.00 45.91 80 SER A O 1
ATOM 576 N N . GLY A 1 81 ? 41.417 -4.211 -35.988 1.00 41.41 81 GLY A N 1
ATOM 577 C CA . GLY A 1 81 ? 42.654 -4.973 -36.208 1.00 41.41 81 GLY A CA 1
ATOM 578 C C . GLY A 1 81 ? 43.574 -5.007 -34.959 1.00 41.41 81 GLY A C 1
ATOM 579 O O . GLY A 1 81 ? 43.980 -3.953 -34.489 1.00 41.41 81 GLY A O 1
ATOM 580 N N . GLU A 1 82 ? 43.927 -6.233 -34.523 1.00 45.97 82 GLU A N 1
ATOM 581 C CA . GLU A 1 82 ? 45.133 -6.662 -33.753 1.00 45.97 82 GLU A CA 1
ATOM 582 C C . GLU A 1 82 ? 45.240 -6.221 -32.259 1.00 45.97 82 GLU A C 1
ATOM 584 O O . GLU A 1 82 ? 44.747 -5.174 -31.876 1.00 45.97 82 GLU A O 1
ATOM 589 N N . ASP A 1 83 ? 45.815 -6.949 -31.288 1.00 44.03 83 ASP A N 1
ATOM 590 C CA . ASP A 1 83 ? 46.855 -7.984 -31.284 1.00 44.03 83 ASP A CA 1
ATOM 591 C C . ASP A 1 83 ? 46.843 -8.790 -29.949 1.00 44.03 83 ASP A C 1
ATOM 593 O O . ASP A 1 83 ? 46.195 -8.435 -28.965 1.00 44.03 83 ASP A O 1
ATOM 597 N N . ARG A 1 84 ? 47.587 -9.895 -29.961 1.00 49.00 84 ARG A N 1
ATOM 598 C CA . ARG A 1 84 ? 47.701 -11.020 -29.019 1.00 49.00 84 ARG A CA 1
ATOM 599 C C . ARG A 1 84 ? 48.209 -10.684 -27.606 1.00 49.00 84 ARG A C 1
ATOM 601 O O . ARG A 1 84 ? 49.134 -9.892 -27.453 1.00 49.00 84 ARG A O 1
ATOM 608 N N . GLN A 1 85 ? 47.821 -11.509 -26.625 1.00 51.34 85 GLN A N 1
ATOM 609 C CA . GLN A 1 85 ? 48.799 -12.034 -25.664 1.00 51.34 85 GLN A CA 1
ATOM 610 C C . GLN A 1 85 ? 48.444 -13.443 -25.166 1.00 51.34 85 GLN A C 1
ATOM 612 O O . GLN A 1 85 ? 47.496 -13.652 -24.416 1.00 51.34 85 GLN A O 1
ATOM 617 N N . ASP A 1 86 ? 49.252 -14.385 -25.650 1.00 51.44 86 ASP A N 1
ATOM 618 C CA . ASP A 1 86 ? 49.412 -15.768 -25.205 1.00 51.44 86 ASP A CA 1
ATOM 619 C C . ASP A 1 86 ? 50.034 -15.791 -23.799 1.00 51.44 86 ASP A C 1
ATOM 621 O O . ASP A 1 86 ? 51.001 -15.068 -23.534 1.00 51.44 86 ASP A O 1
ATOM 625 N N . GLY A 1 87 ? 49.496 -16.628 -22.914 1.00 53.97 87 GLY A N 1
ATOM 626 C CA . GLY A 1 87 ? 49.869 -16.690 -21.499 1.00 53.97 87 GLY A CA 1
ATOM 627 C C . GLY A 1 87 ? 49.521 -18.029 -20.857 1.00 53.97 87 GLY A C 1
ATOM 628 O O . GLY A 1 87 ? 48.720 -18.090 -19.934 1.00 53.97 87 GLY A O 1
ATOM 629 N N . ASP A 1 88 ? 50.130 -19.079 -21.399 1.00 55.88 88 ASP A N 1
ATOM 630 C CA . ASP A 1 88 ? 50.351 -20.417 -20.841 1.00 55.88 88 ASP A CA 1
ATOM 631 C C . ASP A 1 88 ? 50.553 -20.438 -19.306 1.00 55.88 88 ASP A C 1
ATOM 633 O O . ASP A 1 88 ? 51.445 -19.760 -18.788 1.00 55.88 88 ASP A O 1
ATOM 637 N N . THR A 1 89 ? 49.750 -21.216 -18.564 1.00 48.12 89 THR A N 1
ATOM 638 C CA . THR A 1 89 ? 50.216 -22.399 -17.797 1.00 48.12 89 THR A CA 1
ATOM 639 C C . THR A 1 89 ? 49.202 -22.916 -16.762 1.00 48.12 89 THR A C 1
ATOM 641 O O . THR A 1 89 ? 48.679 -22.174 -15.933 1.00 48.12 89 THR A O 1
ATOM 644 N N . SER A 1 90 ? 49.105 -24.252 -16.726 1.00 54.72 90 SER A N 1
ATOM 645 C CA . SER A 1 90 ? 48.730 -25.116 -15.590 1.00 54.72 90 SER A CA 1
ATOM 646 C C . SER A 1 90 ? 47.324 -25.726 -15.595 1.00 54.72 90 SER A C 1
ATOM 648 O O . SER A 1 90 ? 46.508 -25.491 -14.704 1.00 54.72 90 SER A O 1
ATOM 650 N N . ASP A 1 91 ? 47.134 -26.644 -16.545 1.00 51.31 91 ASP A N 1
ATOM 651 C CA . ASP A 1 91 ? 46.158 -27.733 -16.496 1.00 51.31 91 ASP A CA 1
ATOM 652 C C . ASP A 1 91 ? 46.265 -28.534 -15.190 1.00 51.31 91 ASP A C 1
ATOM 654 O O . ASP A 1 91 ? 47.203 -29.303 -14.964 1.00 51.31 91 ASP A O 1
ATOM 658 N N . THR A 1 92 ? 45.240 -28.392 -14.353 1.00 57.84 92 THR A N 1
ATOM 659 C CA . THR A 1 92 ? 44.849 -29.421 -13.387 1.00 57.84 92 THR A CA 1
ATOM 660 C C . THR A 1 92 ? 43.428 -29.813 -13.760 1.00 57.84 92 THR A C 1
ATOM 662 O O . THR A 1 92 ? 42.462 -29.205 -13.310 1.00 57.84 92 THR A O 1
ATOM 665 N N . VAL A 1 93 ? 43.321 -30.773 -14.678 1.00 54.16 93 VAL A N 1
ATOM 666 C CA . VAL A 1 93 ? 42.054 -31.358 -15.119 1.00 54.16 93 VAL A CA 1
ATOM 667 C C . VAL A 1 93 ? 41.490 -32.176 -13.957 1.00 54.16 93 VAL A C 1
ATOM 669 O O . VAL A 1 93 ? 41.889 -33.318 -13.731 1.00 54.16 93 VAL A O 1
ATOM 672 N N . SER A 1 94 ? 40.608 -31.558 -13.175 1.00 58.38 94 SER A N 1
ATOM 673 C CA . SER A 1 94 ? 39.572 -32.290 -12.454 1.00 58.38 94 SER A CA 1
ATOM 674 C C . SER A 1 94 ? 38.359 -32.324 -13.373 1.00 58.38 94 SER A C 1
ATOM 676 O O . SER A 1 94 ? 37.624 -31.343 -13.448 1.00 58.38 94 SER A O 1
ATOM 678 N N . ASP A 1 95 ? 38.193 -33.441 -14.082 1.00 56.72 95 ASP A N 1
ATOM 679 C CA . ASP A 1 95 ? 36.990 -33.804 -14.842 1.00 56.72 95 ASP A CA 1
ATOM 680 C C . ASP A 1 95 ? 35.812 -34.070 -13.878 1.00 56.72 95 ASP A C 1
ATOM 682 O O . ASP A 1 95 ? 35.278 -35.177 -13.809 1.00 56.72 95 ASP A O 1
ATOM 686 N N . ASP A 1 96 ? 35.421 -33.066 -13.092 1.00 63.97 96 ASP A N 1
ATOM 687 C CA . ASP A 1 96 ? 34.084 -32.997 -12.502 1.00 63.97 96 ASP A CA 1
ATOM 688 C C . ASP A 1 96 ? 33.192 -32.292 -13.529 1.00 63.97 96 ASP A C 1
ATOM 690 O O . ASP A 1 96 ? 32.811 -31.130 -13.378 1.00 63.97 96 ASP A O 1
ATOM 694 N N . GLU A 1 97 ? 32.912 -32.999 -14.627 1.00 73.38 97 GLU A N 1
ATOM 695 C CA . GLU A 1 97 ? 31.828 -32.625 -15.530 1.00 73.38 97 GLU A CA 1
ATOM 696 C C . GLU A 1 97 ? 30.562 -32.473 -14.671 1.00 73.38 97 GLU A C 1
ATOM 698 O O . GLU A 1 97 ? 30.213 -33.407 -13.933 1.00 73.38 97 GLU A O 1
ATOM 703 N N . PRO A 1 98 ? 29.886 -31.310 -14.700 1.00 72.75 98 PRO A N 1
ATOM 704 C CA . PRO A 1 98 ? 28.633 -31.146 -13.988 1.00 72.75 98 PRO A CA 1
ATOM 705 C C . PRO A 1 98 ? 27.688 -32.231 -14.493 1.00 72.75 98 PRO A C 1
ATOM 707 O O . PRO A 1 98 ? 27.379 -32.296 -15.680 1.00 72.75 98 PRO A O 1
ATOM 710 N N . VAL A 1 99 ? 27.284 -33.129 -13.593 1.00 67.50 99 VAL A N 1
ATOM 711 C CA . VAL A 1 99 ? 26.311 -34.176 -13.896 1.00 67.50 99 VAL A CA 1
ATOM 712 C C . VAL A 1 99 ? 25.005 -33.465 -14.226 1.00 67.50 99 VAL A C 1
ATOM 714 O O . VAL A 1 99 ? 24.241 -33.118 -13.325 1.00 67.50 99 VAL A O 1
ATOM 717 N N . GLU A 1 100 ? 24.782 -33.197 -15.511 1.00 68.38 100 GLU A N 1
ATOM 718 C CA . GLU A 1 100 ? 23.487 -32.773 -16.015 1.00 68.38 100 GLU A CA 1
ATOM 719 C C . GLU A 1 100 ? 22.515 -33.891 -15.663 1.00 68.38 100 GLU A C 1
ATOM 721 O O . GLU A 1 100 ? 22.655 -35.024 -16.126 1.00 68.38 100 GLU A O 1
ATOM 726 N N . ASN A 1 101 ? 21.586 -33.601 -14.757 1.00 74.50 101 ASN A N 1
ATOM 727 C CA . ASN A 1 101 ? 20.475 -34.489 -14.501 1.00 74.50 101 ASN A CA 1
ATOM 728 C C . ASN A 1 101 ? 19.489 -34.289 -15.660 1.00 74.50 101 ASN A C 1
ATOM 730 O O . ASN A 1 101 ? 18.820 -33.256 -15.687 1.00 74.50 101 ASN A O 1
ATOM 734 N N . PRO A 1 102 ? 19.400 -35.220 -16.628 1.00 76.62 102 PRO A N 1
ATOM 735 C CA . PRO A 1 102 ? 18.547 -35.043 -17.803 1.00 76.62 102 PRO A CA 1
ATOM 736 C C . PRO A 1 102 ? 17.053 -35.013 -17.451 1.00 76.62 102 PRO A C 1
ATOM 738 O O . PRO A 1 102 ? 16.240 -34.700 -18.315 1.00 76.62 102 PRO A O 1
ATOM 741 N N . ASP A 1 103 ? 16.709 -35.344 -16.204 1.00 85.06 103 ASP A N 1
ATOM 742 C CA . ASP A 1 103 ? 15.343 -35.367 -15.694 1.00 85.06 103 ASP A CA 1
ATOM 743 C C . ASP A 1 103 ? 14.937 -34.054 -14.993 1.00 85.06 103 ASP A C 1
ATOM 745 O O . ASP A 1 103 ? 13.840 -34.000 -14.449 1.00 85.06 103 ASP A O 1
ATOM 749 N N . ALA A 1 104 ? 15.794 -33.020 -14.954 1.00 89.06 104 ALA A N 1
ATOM 750 C CA . ALA A 1 104 ? 15.420 -31.726 -14.376 1.00 89.06 104 ALA A CA 1
ATOM 751 C C . ALA A 1 104 ? 14.437 -30.974 -15.299 1.00 89.06 104 ALA A C 1
ATOM 753 O O . ALA A 1 104 ? 14.786 -30.612 -16.426 1.00 89.06 104 ALA A O 1
ATOM 754 N N . GLU A 1 105 ? 13.212 -30.743 -14.828 1.00 93.31 105 GLU A N 1
ATOM 755 C CA . GLU A 1 105 ? 12.131 -30.072 -15.553 1.00 93.31 105 GLU A CA 1
ATOM 756 C C . GLU A 1 105 ? 11.715 -28.760 -14.865 1.00 93.31 105 GLU A C 1
ATOM 758 O O . GLU A 1 105 ? 10.877 -28.746 -13.960 1.00 93.31 105 GLU A O 1
ATOM 763 N N . CYS A 1 106 ? 12.201 -27.638 -15.401 1.00 94.62 106 CYS A N 1
ATOM 764 C CA . CYS A 1 106 ? 11.863 -26.305 -14.905 1.00 94.62 106 CYS A CA 1
ATOM 765 C C . CYS A 1 106 ? 10.351 -26.033 -14.893 1.00 94.62 106 CYS A C 1
ATOM 767 O O . CYS A 1 106 ? 9.667 -26.144 -15.918 1.00 94.62 106 CYS A O 1
ATOM 769 N N . GLY A 1 107 ? 9.830 -25.590 -13.745 1.00 94.38 107 GLY A N 1
ATOM 770 C CA . GLY A 1 107 ? 8.429 -25.205 -13.588 1.00 94.38 107 GLY A CA 1
ATOM 771 C C . GLY A 1 107 ? 7.480 -26.368 -13.310 1.00 94.38 107 GLY A C 1
ATOM 772 O O . GLY A 1 107 ? 6.260 -26.192 -13.387 1.00 94.38 107 GLY A O 1
ATOM 773 N N . ASN A 1 108 ? 8.000 -27.543 -12.945 1.00 93.75 108 ASN A N 1
ATOM 774 C CA . ASN A 1 108 ? 7.188 -28.647 -12.427 1.00 93.75 108 ASN A CA 1
ATOM 775 C C . ASN A 1 108 ? 6.770 -28.435 -10.946 1.00 93.75 108 ASN A C 1
ATOM 777 O O . ASN A 1 108 ? 5.983 -29.214 -10.388 1.00 93.75 108 ASN A O 1
ATOM 781 N N . GLY A 1 109 ? 7.253 -27.351 -10.324 1.00 94.31 109 GLY A N 1
ATOM 782 C CA . GLY A 1 109 ? 6.933 -26.936 -8.960 1.00 94.31 109 GLY A CA 1
ATOM 783 C C . GLY A 1 109 ? 7.760 -27.646 -7.885 1.00 94.31 109 GLY A C 1
ATOM 784 O O . GLY A 1 109 ? 7.344 -27.669 -6.718 1.00 94.31 109 GLY A O 1
ATOM 785 N N . ARG A 1 110 ? 8.891 -28.256 -8.250 1.00 93.62 110 ARG A N 1
ATOM 786 C CA . ARG A 1 110 ? 9.829 -28.953 -7.371 1.00 93.62 110 ARG A CA 1
ATOM 787 C C . ARG A 1 110 ? 11.267 -28.702 -7.820 1.00 93.62 110 ARG A C 1
ATOM 789 O O . ARG A 1 110 ? 11.769 -29.399 -8.685 1.00 93.62 110 ARG A O 1
ATOM 796 N N . LYS A 1 111 ? 11.971 -27.844 -7.083 1.00 94.44 111 LYS A N 1
ATOM 797 C CA . LYS A 1 111 ? 13.380 -27.557 -7.355 1.00 94.44 111 LYS A CA 1
ATOM 798 C C . LYS A 1 111 ? 14.238 -28.830 -7.422 1.00 94.44 111 LYS A C 1
ATOM 800 O O . LYS A 1 111 ? 14.457 -29.485 -6.394 1.00 94.44 111 LYS A O 1
ATOM 805 N N . GLU A 1 112 ? 14.745 -29.145 -8.607 1.00 94.62 112 GLU A N 1
ATOM 806 C CA . GLU A 1 112 ? 15.514 -30.352 -8.917 1.00 94.62 112 GLU A CA 1
ATOM 807 C C . GLU A 1 112 ? 17.033 -30.116 -8.903 1.00 94.62 112 GLU A C 1
ATOM 809 O O . GLU A 1 112 ? 17.538 -28.992 -8.835 1.00 94.62 112 GLU A O 1
ATOM 814 N N . GLN A 1 113 ? 17.808 -31.205 -8.899 1.00 92.25 113 GLN A N 1
ATOM 815 C CA . GLN A 1 113 ? 19.267 -31.106 -8.944 1.00 92.25 113 GLN A CA 1
ATOM 816 C C . GLN A 1 113 ? 19.703 -30.488 -10.279 1.00 92.25 113 GLN A C 1
ATOM 818 O O . GLN A 1 113 ? 19.495 -31.091 -11.326 1.00 92.25 113 GLN A O 1
ATOM 823 N N . GLY A 1 114 ? 20.348 -29.322 -10.215 1.00 90.12 114 GLY A N 1
ATOM 824 C CA . GLY A 1 114 ? 20.772 -28.542 -11.385 1.00 90.12 114 GLY A CA 1
ATOM 825 C C . GLY A 1 114 ? 20.020 -27.218 -11.532 1.00 90.12 114 GLY A 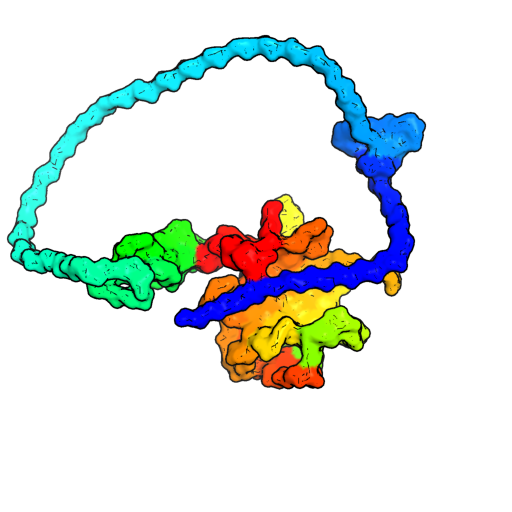C 1
ATOM 826 O O . GLY A 1 114 ? 20.529 -26.302 -12.170 1.00 90.12 114 GLY A O 1
ATOM 827 N N . GLU A 1 115 ? 18.871 -27.070 -10.873 1.00 94.50 115 GLU A N 1
ATOM 828 C CA . GLU A 1 115 ? 18.082 -25.842 -10.916 1.00 94.50 115 GLU A CA 1
ATOM 829 C C . GLU A 1 115 ? 18.519 -24.839 -9.845 1.00 94.50 115 GLU A C 1
ATOM 831 O O . GLU A 1 115 ? 18.727 -25.157 -8.667 1.00 94.50 115 GLU A O 1
ATOM 836 N N . VAL A 1 116 ? 18.616 -23.575 -10.246 1.00 95.69 116 VAL A N 1
ATOM 837 C CA . VAL A 1 116 ? 18.920 -22.456 -9.349 1.00 95.69 116 VAL A CA 1
ATOM 838 C C . VAL A 1 116 ? 17.667 -21.988 -8.611 1.00 95.69 116 VAL A C 1
ATOM 840 O O . VAL A 1 116 ? 17.766 -21.554 -7.457 1.00 95.69 116 VAL A O 1
ATOM 843 N N . CYS A 1 117 ? 16.498 -22.116 -9.230 1.00 96.38 117 CYS A N 1
ATOM 844 C CA . CYS A 1 117 ? 15.201 -21.646 -8.748 1.00 96.38 117 CYS A CA 1
ATOM 845 C C . CYS A 1 117 ? 14.067 -22.375 -9.474 1.00 96.38 117 CYS A C 1
ATOM 847 O O . CYS A 1 117 ? 14.337 -23.090 -10.430 1.00 96.38 117 CYS A O 1
ATOM 849 N N . GLU A 1 118 ? 12.828 -22.184 -9.027 1.00 96.38 118 GLU A N 1
ATOM 850 C CA . GLU A 1 118 ? 11.633 -22.695 -9.707 1.00 96.38 118 GLU A CA 1
ATOM 851 C C . GLU A 1 118 ? 10.844 -21.620 -10.450 1.00 96.38 118 GLU A C 1
ATOM 853 O O . GLU A 1 118 ? 10.808 -20.467 -10.024 1.00 96.38 118 GLU A O 1
ATOM 858 N N . LYS A 1 119 ? 10.153 -21.987 -11.536 1.00 94.50 119 LYS A N 1
ATOM 859 C CA . LYS A 1 119 ? 9.381 -21.012 -12.324 1.00 94.50 119 LYS A CA 1
ATOM 860 C C . LYS A 1 119 ? 8.288 -20.353 -11.472 1.00 94.50 119 LYS A C 1
ATOM 862 O O . LYS A 1 119 ? 7.479 -21.035 -10.842 1.00 94.50 119 LYS A O 1
ATOM 867 N N . GLY A 1 120 ? 8.257 -19.019 -11.483 1.00 89.19 120 GLY A N 1
ATOM 868 C CA . GLY A 1 120 ? 7.374 -18.204 -10.642 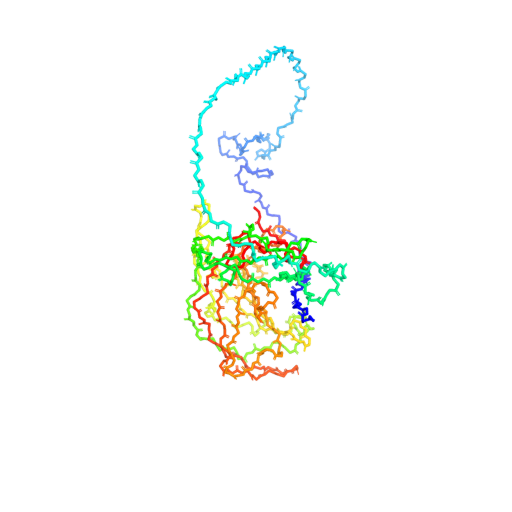1.00 89.19 120 GLY A CA 1
ATOM 869 C C . GLY A 1 120 ? 7.833 -18.067 -9.184 1.00 89.19 120 GLY A C 1
ATOM 870 O O . GLY A 1 120 ? 7.145 -17.432 -8.388 1.00 89.19 120 GLY A O 1
ATOM 871 N N . GLU A 1 121 ? 8.975 -18.651 -8.801 1.00 93.31 121 GLU A N 1
ATOM 872 C CA . GLU A 1 121 ? 9.635 -18.320 -7.538 1.00 93.31 121 GLU A CA 1
ATOM 873 C C . GLU A 1 121 ? 10.150 -16.878 -7.612 1.00 93.31 121 GLU A C 1
ATOM 875 O O . GLU A 1 121 ? 10.753 -16.470 -8.609 1.00 93.31 121 GLU A O 1
ATOM 880 N N . THR A 1 122 ? 9.940 -16.122 -6.536 1.00 90.94 122 THR A N 1
ATOM 881 C CA . THR A 1 122 ? 10.447 -14.759 -6.377 1.00 90.94 122 THR A CA 1
ATOM 882 C C . THR A 1 122 ? 11.298 -14.640 -5.119 1.00 90.94 122 THR A C 1
ATOM 884 O O . THR A 1 122 ? 11.087 -15.358 -4.135 1.00 90.94 122 THR A O 1
ATOM 887 N N . LYS A 1 123 ? 12.292 -13.747 -5.152 1.00 91.50 123 LYS A N 1
ATOM 888 C CA . LYS A 1 123 ? 13.147 -13.407 -4.002 1.00 91.50 123 LYS A CA 1
ATOM 889 C C . LYS A 1 123 ? 13.519 -11.939 -4.004 1.00 91.50 123 LYS A C 1
ATOM 891 O O . LYS A 1 123 ? 13.551 -11.315 -5.058 1.00 91.50 123 LYS A O 1
ATOM 896 N N . LEU A 1 124 ? 13.907 -11.419 -2.845 1.00 89.69 124 LEU A N 1
ATOM 897 C CA . LEU A 1 124 ? 14.489 -10.085 -2.752 1.00 89.69 124 LEU A CA 1
ATOM 898 C C . LEU A 1 124 ? 15.817 -10.039 -3.518 1.00 89.69 124 LEU A C 1
ATOM 900 O O . LEU A 1 124 ? 16.669 -10.916 -3.362 1.00 89.69 124 LEU A O 1
ATOM 904 N N . CYS A 1 125 ? 16.041 -8.983 -4.298 1.00 93.69 125 CYS A N 1
ATOM 905 C CA . CYS A 1 125 ? 17.288 -8.805 -5.047 1.00 93.69 125 CYS A CA 1
ATOM 906 C C . CYS A 1 125 ? 18.534 -8.831 -4.146 1.00 93.69 125 CYS A C 1
ATOM 908 O O . CYS A 1 125 ? 19.575 -9.362 -4.533 1.00 93.69 125 CYS A O 1
ATOM 910 N N . SER A 1 126 ? 18.412 -8.319 -2.918 1.00 92.31 126 SER A N 1
ATOM 911 C CA . SER A 1 126 ? 19.484 -8.301 -1.917 1.00 92.31 126 SER A CA 1
ATOM 912 C C . SER A 1 126 ? 19.891 -9.691 -1.409 1.00 92.31 126 SER A C 1
ATOM 914 O O . SER A 1 126 ? 20.995 -9.839 -0.883 1.00 92.31 126 SER A O 1
ATOM 916 N N . GLU A 1 127 ? 19.044 -10.714 -1.579 1.00 94.00 127 GLU A N 1
ATOM 917 C CA . GLU A 1 127 ? 19.387 -12.110 -1.274 1.00 94.00 127 GLU A CA 1
ATOM 918 C C . GLU A 1 127 ? 20.253 -12.752 -2.364 1.00 94.00 127 GLU A C 1
ATOM 920 O O . GLU A 1 127 ? 20.991 -13.696 -2.079 1.00 94.00 127 GLU A O 1
ATOM 925 N N . ILE A 1 128 ? 20.169 -12.251 -3.601 1.00 95.31 128 ILE A N 1
ATOM 926 C CA . ILE A 1 128 ? 20.969 -12.733 -4.734 1.00 95.31 128 ILE A CA 1
ATOM 927 C C . ILE A 1 128 ? 22.316 -12.016 -4.783 1.00 95.31 128 ILE A C 1
ATOM 929 O O . ILE A 1 128 ? 23.354 -12.659 -4.926 1.00 95.31 128 ILE A O 1
ATOM 933 N N . ASP A 1 129 ? 22.307 -10.691 -4.637 1.00 95.19 129 ASP A N 1
ATOM 934 C CA . ASP A 1 129 ? 23.514 -9.874 -4.596 1.00 95.19 129 ASP A CA 1
ATOM 935 C C . ASP A 1 129 ? 23.312 -8.667 -3.668 1.00 95.19 129 ASP A C 1
ATOM 937 O O . ASP A 1 129 ? 22.429 -7.833 -3.861 1.00 95.19 129 ASP A O 1
ATOM 941 N N . SER A 1 130 ? 24.183 -8.544 -2.665 1.00 94.62 130 SER A N 1
ATOM 942 C CA . SER A 1 130 ? 24.166 -7.454 -1.676 1.00 94.62 130 SER A CA 1
ATOM 943 C C . SER A 1 130 ? 24.378 -6.036 -2.245 1.00 94.62 130 SER A C 1
ATOM 945 O O . SER A 1 130 ? 24.182 -5.039 -1.532 1.00 94.62 130 SER A O 1
ATOM 947 N N . SER A 1 131 ? 24.815 -5.918 -3.505 1.00 95.12 131 SER A N 1
ATOM 948 C CA . SER A 1 131 ? 24.895 -4.645 -4.229 1.00 95.12 131 SER A CA 1
ATOM 949 C C . SER A 1 131 ? 23.513 -4.080 -4.560 1.00 95.12 131 SER A C 1
ATOM 951 O O . SER A 1 131 ? 23.367 -2.857 -4.615 1.00 95.12 131 SER A O 1
ATOM 953 N N . TYR A 1 132 ? 22.494 -4.933 -4.682 1.00 93.75 132 TYR A N 1
ATOM 954 C CA . TYR A 1 132 ? 21.111 -4.504 -4.819 1.00 93.75 132 TYR A CA 1
ATOM 955 C C . TYR A 1 132 ? 20.536 -4.050 -3.474 1.00 93.75 132 TYR A C 1
ATOM 957 O O . TYR A 1 132 ? 20.794 -4.636 -2.420 1.00 93.75 132 TYR A O 1
ATOM 965 N N . LYS A 1 133 ? 19.767 -2.964 -3.516 1.00 89.00 133 LYS A N 1
ATOM 966 C CA . LYS A 1 133 ? 19.145 -2.311 -2.356 1.00 89.00 133 LYS A CA 1
ATOM 967 C C . LYS A 1 133 ? 17.631 -2.450 -2.345 1.00 89.00 133 LYS A C 1
ATOM 969 O O . LYS A 1 133 ? 17.034 -2.346 -1.281 1.00 89.00 133 LYS A O 1
ATOM 974 N N . SER A 1 134 ? 17.025 -2.695 -3.501 1.00 88.38 134 SER A N 1
ATOM 975 C CA . SER A 1 134 ? 15.585 -2.896 -3.651 1.00 88.38 134 SER A CA 1
ATOM 976 C C . SER A 1 134 ? 15.273 -3.754 -4.878 1.00 88.38 134 SER A C 1
ATOM 978 O O . SER A 1 134 ? 16.161 -4.030 -5.695 1.00 88.38 134 SER A O 1
ATOM 980 N N . GLY A 1 135 ? 14.016 -4.183 -4.970 1.00 88.81 135 GLY A N 1
ATOM 981 C CA . GLY A 1 135 ? 13.490 -5.020 -6.037 1.00 88.81 135 GLY A CA 1
ATOM 982 C C . GLY A 1 135 ? 13.330 -6.484 -5.642 1.00 88.81 135 GLY A C 1
ATOM 983 O O . GLY A 1 135 ? 13.950 -6.974 -4.691 1.00 88.81 135 GLY A O 1
ATOM 984 N N . ASN A 1 136 ? 12.534 -7.188 -6.440 1.00 88.88 136 ASN A N 1
ATOM 985 C CA . ASN A 1 136 ? 12.428 -8.638 -6.429 1.00 88.88 136 ASN A CA 1
ATOM 986 C C . ASN A 1 136 ? 12.953 -9.223 -7.741 1.00 88.88 136 ASN A C 1
ATOM 988 O O . ASN A 1 136 ? 12.726 -8.675 -8.816 1.00 88.88 136 ASN A O 1
ATOM 992 N N . VAL A 1 137 ? 13.633 -10.358 -7.652 1.00 94.19 137 VAL A N 1
ATOM 993 C CA . VAL A 1 137 ? 13.945 -11.198 -8.802 1.00 94.19 137 VAL A CA 1
ATOM 994 C C . VAL A 1 137 ? 12.855 -12.237 -9.006 1.00 94.19 137 VAL A C 1
ATOM 996 O O . VAL A 1 137 ? 12.304 -12.760 -8.038 1.00 94.19 137 VAL A O 1
ATOM 999 N N . GLU A 1 138 ? 12.616 -12.595 -10.261 1.00 94.50 138 GLU A N 1
ATOM 1000 C CA . GLU A 1 138 ? 11.839 -13.775 -10.639 1.00 94.50 138 GLU A CA 1
ATOM 1001 C C . GLU A 1 138 ? 12.778 -14.830 -11.227 1.00 94.50 138 GLU A C 1
ATOM 1003 O O . GLU A 1 138 ? 13.783 -14.501 -11.868 1.00 94.50 138 GLU A O 1
ATOM 1008 N N . CYS A 1 139 ? 12.490 -16.106 -10.991 1.00 96.69 139 CYS A N 1
ATOM 1009 C CA . CYS A 1 139 ? 13.206 -17.181 -11.657 1.00 96.69 139 CYS A CA 1
ATOM 1010 C C . CYS A 1 139 ? 13.018 -17.100 -13.177 1.00 96.69 139 CYS A C 1
ATOM 1012 O O . CYS A 1 139 ? 11.903 -16.918 -13.662 1.00 96.69 139 CYS A O 1
ATOM 1014 N N . ASN A 1 140 ? 14.100 -17.245 -13.941 1.00 96.06 140 ASN A N 1
ATOM 1015 C CA . ASN A 1 140 ? 13.993 -17.235 -15.395 1.00 96.06 140 ASN A CA 1
ATOM 1016 C C . ASN A 1 140 ? 13.301 -18.503 -15.933 1.00 96.06 140 ASN A C 1
ATOM 1018 O O . ASN A 1 140 ? 13.203 -19.523 -15.254 1.00 96.06 140 ASN A O 1
ATOM 1022 N N . ASP A 1 141 ? 12.869 -18.462 -17.195 1.00 95.69 141 ASP A N 1
ATOM 1023 C CA . ASP A 1 141 ? 12.123 -19.559 -17.834 1.00 95.69 141 ASP A CA 1
ATOM 1024 C C . ASP A 1 141 ? 12.882 -20.892 -17.940 1.00 95.69 141 ASP A C 1
ATOM 1026 O O . ASP A 1 141 ? 12.264 -21.918 -18.217 1.00 95.69 141 ASP A O 1
ATOM 1030 N N . ASN A 1 142 ? 14.203 -20.882 -17.741 1.00 95.06 142 ASN A N 1
ATOM 1031 C CA . ASN A 1 142 ? 15.057 -22.067 -17.819 1.00 95.06 142 ASN A CA 1
ATOM 1032 C C . ASN A 1 142 ? 15.507 -22.566 -16.437 1.00 95.06 142 ASN A C 1
ATOM 1034 O O . ASN A 1 142 ? 16.343 -23.464 -16.371 1.00 95.06 142 ASN A O 1
ATOM 1038 N N . CYS A 1 143 ? 15.034 -21.955 -15.345 1.00 96.44 143 CYS A N 1
ATOM 1039 C CA . CYS A 1 143 ? 15.399 -22.281 -13.965 1.00 96.44 143 CYS A CA 1
ATOM 1040 C C . CYS A 1 143 ? 16.912 -22.269 -13.670 1.00 96.44 143 CYS A C 1
ATOM 1042 O O . CYS A 1 143 ? 17.371 -22.796 -12.654 1.00 96.44 143 CYS A O 1
ATOM 1044 N N . ASN A 1 144 ? 17.712 -21.640 -14.534 1.00 95.12 144 ASN A N 1
ATOM 1045 C CA . ASN A 1 144 ? 19.172 -21.608 -14.430 1.00 95.12 144 ASN A CA 1
ATOM 1046 C C . ASN A 1 144 ? 19.701 -20.273 -13.881 1.00 95.12 144 ASN A C 1
ATOM 1048 O O . ASN A 1 144 ? 20.912 -20.071 -13.796 1.00 95.12 144 ASN A O 1
ATOM 1052 N N . GLY A 1 145 ? 18.807 -19.363 -13.492 1.00 96.50 145 GLY A N 1
ATOM 1053 C CA . GLY A 1 145 ? 19.168 -18.073 -12.925 1.00 96.50 145 GLY A CA 1
ATOM 1054 C C . GLY A 1 145 ? 17.966 -17.194 -12.595 1.00 96.50 145 GLY A C 1
ATOM 1055 O O . GLY A 1 145 ? 16.815 -17.539 -12.853 1.00 96.50 145 GLY A O 1
ATOM 1056 N N . TRP A 1 146 ? 18.269 -16.029 -12.034 1.00 97.50 146 TRP A N 1
ATOM 1057 C CA . TRP A 1 146 ? 17.300 -15.024 -11.609 1.00 97.50 146 TRP A CA 1
ATOM 1058 C C . TRP A 1 146 ? 17.285 -13.847 -12.589 1.00 97.50 146 TRP A C 1
ATOM 1060 O O . TRP A 1 146 ? 18.343 -13.384 -13.017 1.00 97.50 146 TRP A O 1
ATOM 1070 N N . LEU A 1 147 ? 16.100 -13.346 -12.932 1.00 95.81 147 LEU A N 1
ATOM 1071 C CA . LEU A 1 147 ? 15.927 -12.127 -13.717 1.00 95.81 147 LEU A CA 1
ATOM 1072 C C . LEU A 1 147 ? 16.104 -10.911 -12.804 1.00 95.81 147 LEU A C 1
ATOM 1074 O O . LEU A 1 147 ? 15.259 -10.629 -11.960 1.00 95.81 147 LEU A O 1
ATOM 1078 N N . THR A 1 148 ? 17.197 -10.170 -12.984 1.00 95.31 148 THR A N 1
ATOM 1079 C CA . THR A 1 148 ? 17.544 -8.998 -12.158 1.00 95.31 148 THR A CA 1
ATOM 1080 C C . THR A 1 148 ? 17.029 -7.670 -12.713 1.00 95.31 148 THR A C 1
ATOM 1082 O O . THR A 1 148 ? 17.462 -6.609 -12.271 1.00 95.31 148 THR A O 1
ATOM 1085 N N . VAL A 1 149 ? 16.095 -7.704 -13.670 1.00 91.56 149 VAL A N 1
ATOM 1086 C CA . VAL A 1 149 ? 15.561 -6.505 -14.344 1.00 91.56 149 VAL A CA 1
ATOM 1087 C C . VAL A 1 149 ? 14.904 -5.515 -13.376 1.00 91.56 149 VAL A C 1
ATOM 1089 O O . VAL A 1 149 ? 15.016 -4.310 -13.573 1.00 91.56 149 VAL A O 1
ATOM 1092 N N . ASN A 1 150 ? 14.302 -6.013 -12.295 1.00 87.56 150 ASN A N 1
ATOM 1093 C CA . ASN A 1 150 ? 13.653 -5.193 -11.270 1.00 87.56 150 ASN A CA 1
ATOM 1094 C C . ASN A 1 150 ? 14.592 -4.826 -10.109 1.00 87.56 150 ASN A C 1
ATOM 1096 O O . ASN A 1 150 ? 14.167 -4.172 -9.159 1.00 87.56 150 ASN A O 1
ATOM 1100 N N . CYS A 1 151 ? 15.858 -5.249 -10.154 1.00 91.00 151 CYS A N 1
ATOM 1101 C CA . CYS A 1 151 ? 16.812 -4.989 -9.087 1.00 91.00 151 CYS A CA 1
ATOM 1102 C C . CYS A 1 151 ? 17.471 -3.625 -9.237 1.00 91.00 151 CYS A C 1
ATOM 1104 O O . CYS A 1 151 ? 18.065 -3.311 -10.269 1.00 91.00 151 CYS A O 1
ATOM 1106 N N . MET A 1 152 ? 17.458 -2.841 -8.161 1.00 89.81 152 MET A N 1
ATOM 1107 C CA . MET A 1 152 ? 18.079 -1.518 -8.138 1.00 89.81 152 MET A CA 1
ATOM 1108 C C . MET A 1 152 ? 19.257 -1.488 -7.170 1.00 89.81 152 MET A C 1
ATOM 1110 O O . MET A 1 152 ? 19.206 -2.055 -6.080 1.00 89.81 152 MET A O 1
ATOM 1114 N N . THR A 1 153 ? 20.339 -0.816 -7.559 1.00 92.00 153 THR A N 1
ATOM 1115 C CA . THR A 1 153 ? 21.558 -0.666 -6.741 1.00 92.00 153 THR A CA 1
ATOM 1116 C C . THR A 1 153 ? 21.533 0.567 -5.838 1.00 92.00 153 THR A C 1
ATOM 1118 O O . THR A 1 153 ? 22.386 0.711 -4.962 1.00 92.00 153 THR A O 1
ATOM 1121 N N . SER A 1 154 ? 20.555 1.453 -6.024 1.00 89.69 154 SER A N 1
ATOM 1122 C CA . SER A 1 154 ? 20.304 2.619 -5.179 1.00 89.69 154 SER A CA 1
ATOM 1123 C C . SER A 1 154 ? 19.150 2.366 -4.214 1.00 89.69 154 SER A C 1
ATOM 1125 O O . SER A 1 154 ? 18.192 1.664 -4.543 1.00 89.69 154 SER A O 1
ATOM 1127 N N . GLU A 1 155 ? 19.226 2.968 -3.027 1.00 87.75 155 GLU A N 1
ATOM 1128 C CA . GLU A 1 155 ? 18.068 3.062 -2.138 1.00 87.75 155 GLU A CA 1
ATOM 1129 C C . GLU A 1 155 ? 17.001 3.944 -2.792 1.00 87.75 155 GLU A C 1
ATOM 1131 O O . GLU A 1 155 ? 17.301 5.009 -3.336 1.00 87.75 155 GLU A O 1
ATOM 1136 N N . LEU A 1 156 ? 15.759 3.465 -2.778 1.00 91.88 156 LEU A N 1
ATOM 1137 C CA . LEU A 1 156 ? 14.614 4.234 -3.238 1.00 91.88 156 LEU A CA 1
ATOM 1138 C C . LEU A 1 156 ? 14.149 5.153 -2.112 1.00 91.88 156 LEU A C 1
ATOM 1140 O O . LEU A 1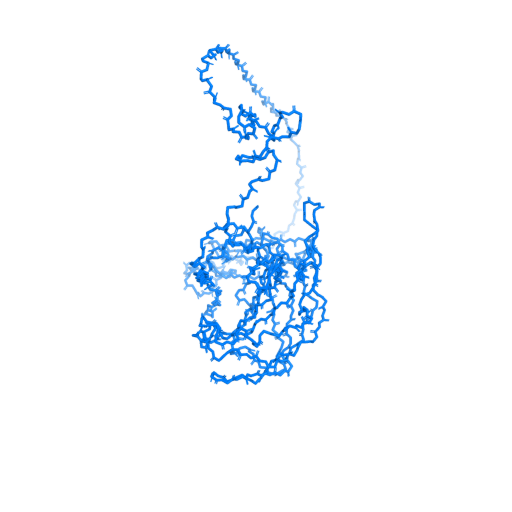 156 ? 13.666 4.693 -1.073 1.00 91.88 156 LEU A O 1
ATOM 1144 N N . GLU A 1 157 ? 14.270 6.455 -2.343 1.00 94.38 157 GLU A N 1
ATOM 1145 C CA . GLU A 1 157 ? 13.717 7.461 -1.446 1.00 94.38 157 GLU A CA 1
ATOM 1146 C C . GLU A 1 157 ? 12.195 7.545 -1.636 1.00 94.38 157 GLU A C 1
ATOM 1148 O O . GLU A 1 157 ? 11.726 7.679 -2.771 1.00 94.38 157 GLU A O 1
ATOM 1153 N N . PRO A 1 158 ? 11.404 7.466 -0.555 1.00 96.44 158 PRO A N 1
ATOM 1154 C CA . PRO A 1 158 ? 9.962 7.633 -0.649 1.00 96.44 158 PRO A CA 1
ATOM 1155 C C . PRO A 1 158 ? 9.607 9.074 -1.038 1.00 96.44 158 PRO A C 1
ATOM 1157 O O . PRO A 1 158 ? 10.248 10.026 -0.593 1.00 96.44 158 PRO A O 1
ATOM 1160 N N . LEU A 1 159 ? 8.529 9.246 -1.806 1.00 96.06 159 LEU A N 1
ATOM 1161 C CA . LEU A 1 159 ? 8.016 10.563 -2.204 1.00 96.06 159 LEU A CA 1
ATOM 1162 C C . LEU A 1 159 ? 7.490 11.371 -1.014 1.00 96.06 159 LEU A C 1
ATOM 1164 O O . LEU A 1 159 ? 7.575 12.597 -0.992 1.00 96.06 159 LEU A O 1
ATOM 1168 N N . ALA A 1 160 ? 6.935 10.675 -0.026 1.00 96.75 160 ALA A N 1
ATOM 1169 C CA . ALA A 1 160 ? 6.531 11.233 1.253 1.00 96.75 160 ALA A CA 1
ATOM 1170 C C . ALA A 1 160 ? 6.526 10.134 2.312 1.00 96.75 160 ALA A C 1
ATOM 1172 O O . ALA A 1 160 ? 6.669 8.951 2.001 1.00 96.75 160 ALA A O 1
ATOM 1173 N N . THR A 1 161 ? 6.380 10.506 3.581 1.00 97.12 161 THR A N 1
ATOM 1174 C CA . THR A 1 161 ? 6.407 9.522 4.665 1.00 97.12 161 THR A CA 1
ATOM 1175 C C . THR A 1 161 ? 5.355 9.820 5.711 1.00 97.12 161 THR A C 1
ATOM 1177 O O . THR A 1 161 ? 5.305 10.950 6.199 1.00 97.12 161 THR A O 1
ATOM 1180 N N . PHE A 1 162 ? 4.602 8.804 6.130 1.00 95.88 162 PHE A N 1
ATOM 1181 C CA . PHE A 1 162 ? 3.835 8.888 7.365 1.00 95.88 162 PHE A CA 1
ATOM 1182 C C . PHE A 1 162 ? 4.770 8.667 8.561 1.00 95.88 162 PHE A C 1
ATOM 1184 O O . PHE A 1 162 ? 5.577 7.727 8.549 1.00 95.88 162 PHE A O 1
ATOM 1191 N N . PRO A 1 163 ? 4.712 9.523 9.594 1.00 96.06 163 PRO A N 1
ATOM 1192 C CA . PRO A 1 163 ? 5.495 9.313 10.801 1.00 96.06 163 PRO A CA 1
ATOM 1193 C C . PRO A 1 163 ? 4.983 8.088 11.567 1.00 96.06 163 PRO A C 1
ATOM 1195 O O . PRO A 1 163 ? 3.795 7.775 11.537 1.00 96.06 163 PRO A O 1
ATOM 1198 N N . ALA A 1 164 ? 5.879 7.438 12.310 1.00 96.25 164 ALA A N 1
ATOM 1199 C CA . ALA A 1 164 ? 5.501 6.370 13.231 1.00 96.25 164 ALA A CA 1
ATOM 1200 C C . ALA A 1 164 ? 4.515 6.899 14.284 1.00 96.25 164 ALA A C 1
ATOM 1202 O O . ALA A 1 164 ? 4.801 7.900 14.954 1.00 96.25 164 ALA A O 1
ATOM 1203 N N . ARG A 1 165 ? 3.369 6.232 14.447 1.00 95.69 165 ARG A N 1
ATOM 1204 C CA . ARG A 1 165 ? 2.322 6.647 15.389 1.00 95.69 165 ARG A CA 1
ATOM 1205 C C . ARG A 1 165 ? 1.556 5.439 15.926 1.00 95.69 165 ARG A C 1
ATOM 1207 O O . ARG A 1 165 ? 1.415 4.421 15.258 1.00 95.69 165 ARG A O 1
ATOM 1214 N N . THR A 1 166 ? 1.072 5.557 17.160 1.00 94.81 166 THR A N 1
ATOM 1215 C CA . THR A 1 166 ? 0.108 4.613 17.737 1.00 94.81 166 THR A CA 1
ATOM 1216 C C . THR A 1 166 ? -1.305 5.121 17.485 1.00 94.81 166 THR A C 1
ATOM 1218 O O . THR A 1 166 ? -1.610 6.280 17.772 1.00 94.81 166 THR A O 1
ATOM 1221 N N . HIS A 1 167 ? -2.154 4.235 16.988 1.00 91.06 167 HIS A N 1
ATOM 1222 C CA . HIS A 1 167 ? -3.557 4.461 16.683 1.00 91.06 167 HIS A CA 1
ATOM 1223 C C . HIS A 1 167 ? -4.411 3.558 17.567 1.00 91.06 167 HIS A C 1
ATOM 1225 O O . HIS A 1 167 ? -4.029 2.425 17.860 1.00 91.06 167 HIS A O 1
ATOM 1231 N N . GLU A 1 168 ? -5.559 4.066 17.996 1.00 90.12 168 GLU A N 1
ATOM 1232 C CA . GLU A 1 168 ? -6.556 3.331 18.767 1.00 90.12 168 GLU A CA 1
ATOM 1233 C C . GLU A 1 168 ? -7.911 3.610 18.135 1.00 90.12 168 GLU A C 1
ATOM 1235 O O . GLU A 1 168 ? -8.291 4.767 17.961 1.00 90.12 168 GLU A O 1
ATOM 1240 N N . LEU A 1 169 ? -8.576 2.542 17.712 1.00 85.19 169 LEU A N 1
ATOM 1241 C CA . LEU A 1 169 ? -9.827 2.590 16.979 1.00 85.19 169 LEU A CA 1
ATOM 1242 C C . LEU A 1 169 ? -10.858 1.848 17.822 1.00 85.19 169 LEU A C 1
ATOM 1244 O O . LEU A 1 169 ? -10.739 0.639 18.017 1.00 85.19 169 LEU A O 1
ATOM 1248 N N . ASP A 1 170 ? -11.820 2.595 18.356 1.00 73.88 170 ASP A N 1
ATOM 1249 C CA . ASP A 1 170 ? -12.797 2.107 19.340 1.00 73.88 170 ASP A CA 1
ATOM 1250 C C . ASP A 1 170 ? -14.101 1.595 18.708 1.00 73.88 170 ASP A C 1
ATOM 1252 O O . ASP A 1 170 ? -14.987 1.119 19.420 1.00 73.88 170 ASP A O 1
ATOM 1256 N N . TYR A 1 171 ? -14.244 1.714 17.385 1.00 69.88 171 TYR A N 1
ATOM 1257 C CA . TYR A 1 171 ? -15.456 1.325 16.675 1.00 69.88 171 TYR A CA 1
ATOM 1258 C C . TYR A 1 171 ? -15.129 0.718 15.309 1.00 69.88 171 TYR A C 1
ATOM 1260 O O . TYR A 1 171 ? -14.484 1.351 14.473 1.00 69.88 171 TYR A O 1
ATOM 1268 N N . LEU A 1 172 ? -15.580 -0.520 15.102 1.00 66.69 172 LEU A N 1
ATOM 1269 C CA . LEU A 1 172 ? -15.417 -1.292 13.872 1.00 66.69 172 LEU A CA 1
ATOM 1270 C C . LEU A 1 172 ? -16.807 -1.727 13.397 1.00 66.69 172 LEU A C 1
ATOM 1272 O O . LEU A 1 172 ? -17.581 -2.238 14.206 1.00 66.69 172 LEU A O 1
ATOM 1276 N N . TYR A 1 173 ? -17.134 -1.509 12.120 1.00 67.81 173 TYR A N 1
ATOM 1277 C CA . TYR A 1 173 ? -18.456 -1.848 11.573 1.00 67.81 173 TYR A CA 1
ATOM 1278 C C . TYR A 1 173 ? -18.730 -3.355 11.658 1.00 67.81 173 TYR A C 1
ATOM 1280 O O . TYR A 1 173 ? -17.855 -4.171 11.371 1.00 67.81 173 TYR A O 1
ATOM 1288 N N . GLU A 1 174 ? -19.970 -3.708 12.003 1.00 63.66 174 GLU A N 1
ATOM 1289 C CA . GLU A 1 174 ? -20.416 -5.069 12.339 1.00 63.66 174 GLU A CA 1
ATOM 1290 C C . GLU A 1 174 ? -20.384 -6.066 11.161 1.00 63.66 174 GLU A C 1
ATOM 1292 O O . GLU A 1 174 ? -20.357 -7.281 11.380 1.00 63.66 174 GLU A O 1
ATOM 1297 N N . GLY A 1 175 ? -20.328 -5.571 9.920 1.00 65.06 175 GLY A N 1
ATOM 1298 C CA . GLY A 1 175 ? -20.220 -6.370 8.700 1.00 65.06 175 GLY A CA 1
ATOM 1299 C C . GLY A 1 175 ? -20.349 -5.530 7.425 1.00 65.06 175 GLY A C 1
ATOM 1300 O O . GLY A 1 175 ? -20.644 -4.337 7.484 1.00 65.06 175 GLY A O 1
ATOM 1301 N N . VAL A 1 176 ? -20.147 -6.170 6.268 1.00 64.62 176 VAL A N 1
ATOM 1302 C CA . VAL A 1 176 ? -20.229 -5.526 4.941 1.00 64.62 176 VAL A CA 1
ATOM 1303 C C . VAL A 1 176 ? -21.617 -4.942 4.680 1.00 64.62 176 VAL A C 1
ATOM 1305 O O . VAL A 1 176 ? -21.715 -3.852 4.137 1.00 64.62 176 VAL A O 1
ATOM 1308 N N . GLU A 1 177 ? -22.687 -5.629 5.091 1.00 72.50 177 GLU A N 1
ATOM 1309 C CA . GLU A 1 177 ? -24.063 -5.133 4.923 1.00 72.50 177 GLU A CA 1
ATOM 1310 C C . GLU A 1 177 ? -24.283 -3.829 5.701 1.00 72.50 177 GLU A C 1
ATOM 1312 O O . GLU A 1 177 ? -24.662 -2.836 5.095 1.00 72.50 177 GLU A O 1
ATOM 1317 N N . ALA A 1 178 ? -23.915 -3.776 6.986 1.00 69.25 178 ALA A N 1
ATOM 1318 C CA . ALA A 1 178 ? -24.016 -2.557 7.798 1.00 69.25 178 ALA A CA 1
ATOM 1319 C C . ALA A 1 178 ? -23.154 -1.399 7.255 1.00 69.25 178 ALA A C 1
ATOM 1321 O O . ALA A 1 178 ? -23.511 -0.229 7.397 1.00 69.25 178 ALA A O 1
ATOM 1322 N N . TYR A 1 179 ? -22.014 -1.719 6.629 1.00 66.75 179 TYR A N 1
ATOM 1323 C CA . TYR A 1 179 ? -21.195 -0.742 5.911 1.00 66.75 179 TYR A CA 1
ATOM 1324 C C . TYR A 1 179 ? -21.915 -0.209 4.661 1.00 66.75 179 TYR A C 1
ATOM 1326 O O . TYR A 1 179 ? -22.013 1.003 4.481 1.00 66.75 179 TYR A O 1
ATOM 1334 N N . LEU A 1 180 ? -22.457 -1.098 3.822 1.00 67.81 180 LEU A N 1
ATOM 1335 C CA . LEU A 1 180 ? -23.148 -0.735 2.579 1.00 67.81 180 LEU A CA 1
ATOM 1336 C C . LEU A 1 180 ? -24.464 0.009 2.824 1.00 67.81 180 LEU A C 1
ATOM 1338 O O . LEU A 1 180 ? -24.813 0.914 2.072 1.00 67.81 180 LEU A O 1
ATOM 1342 N N . GLU A 1 181 ? -25.183 -0.351 3.882 1.00 71.44 181 GLU A N 1
ATOM 1343 C CA . GLU A 1 181 ? -26.441 0.279 4.282 1.00 71.44 181 GLU A CA 1
ATOM 1344 C C . GLU A 1 181 ? -26.224 1.599 5.038 1.00 71.44 181 GLU A C 1
ATOM 1346 O O . GLU A 1 181 ? -27.192 2.260 5.412 1.00 71.44 181 GLU A O 1
ATOM 1351 N N . GLN A 1 182 ? -24.962 2.011 5.232 1.00 66.31 182 GLN A N 1
ATOM 1352 C CA . GLN A 1 182 ? -24.577 3.237 5.936 1.00 66.31 182 GLN A CA 1
ATOM 1353 C C . GLN A 1 182 ? -25.202 3.338 7.335 1.00 66.31 182 GLN A C 1
ATOM 1355 O O . GLN A 1 182 ? -25.385 4.444 7.853 1.00 66.31 182 GLN A O 1
ATOM 1360 N N . GLU A 1 183 ? -25.507 2.200 7.976 1.00 60.91 183 GLU A N 1
ATOM 1361 C CA . GLU A 1 183 ? -26.309 2.153 9.209 1.00 60.91 183 GLU A CA 1
ATOM 1362 C C . GLU A 1 183 ? -25.665 2.920 10.375 1.00 60.91 183 GLU A C 1
ATOM 1364 O O . GLU A 1 183 ? -26.324 3.203 11.371 1.00 60.91 183 GLU A O 1
ATOM 1369 N N . ASN A 1 184 ? -24.402 3.335 10.234 1.00 54.62 184 ASN A N 1
ATOM 1370 C CA . ASN A 1 184 ? -23.651 4.070 11.240 1.00 54.62 184 ASN A CA 1
ATOM 1371 C C . ASN A 1 184 ? -22.842 5.262 10.689 1.00 54.62 184 ASN A C 1
ATOM 1373 O O . ASN A 1 184 ? -21.862 5.650 11.320 1.00 54.62 184 ASN A O 1
ATOM 1377 N N . ILE A 1 185 ? -23.257 5.915 9.590 1.00 55.12 185 ILE A N 1
ATOM 1378 C CA . ILE A 1 185 ? -22.627 7.187 9.150 1.00 55.12 185 ILE A CA 1
ATOM 1379 C C . ILE A 1 185 ? -22.598 8.236 10.279 1.00 55.12 185 ILE A C 1
ATOM 1381 O O . ILE A 1 185 ? -21.657 9.012 10.407 1.00 55.12 185 ILE A O 1
ATOM 1385 N N . LEU A 1 186 ? -23.584 8.218 11.181 1.00 52.50 186 LEU A N 1
ATOM 1386 C CA . LEU A 1 186 ? -23.618 9.108 12.350 1.00 52.50 186 LEU A CA 1
ATOM 1387 C C . LEU A 1 186 ? -22.543 8.793 13.410 1.00 52.50 186 LEU A C 1
ATOM 1389 O O . LEU A 1 186 ? -22.324 9.601 14.311 1.00 52.50 186 LEU A O 1
ATOM 1393 N N . HIS A 1 187 ? -21.885 7.637 13.311 1.00 53.84 187 HIS A N 1
ATOM 1394 C CA . HIS A 1 187 ? -20.741 7.234 14.127 1.00 53.84 187 HIS A CA 1
ATOM 1395 C C . HIS A 1 187 ? -19.401 7.460 13.418 1.00 53.84 187 HIS A C 1
ATOM 1397 O O . HIS A 1 187 ? -18.378 6.984 13.914 1.00 53.84 187 HIS A O 1
ATOM 1403 N N . GLU A 1 188 ? -19.377 8.196 12.299 1.00 56.34 188 GLU A N 1
ATOM 1404 C CA . GLU A 1 188 ? -18.135 8.751 11.768 1.00 56.34 188 GLU A CA 1
ATOM 1405 C C . GLU A 1 188 ? -17.362 9.426 12.900 1.00 56.34 188 GLU A C 1
ATOM 1407 O O . GLU A 1 188 ? -17.836 10.347 13.572 1.00 56.34 188 GLU A O 1
ATOM 1412 N N . LEU A 1 189 ? -16.163 8.915 13.160 1.00 56.56 189 LEU A N 1
ATOM 1413 C CA . LEU A 1 189 ? -15.292 9.477 14.171 1.00 56.56 189 LEU A CA 1
ATOM 1414 C C . LEU A 1 189 ? -14.613 10.698 13.558 1.00 56.56 189 LEU A C 1
ATOM 1416 O O . LEU A 1 189 ? -13.519 10.600 13.007 1.00 56.56 189 LEU A O 1
ATOM 1420 N N . TRP A 1 190 ? -15.280 11.849 13.682 1.00 61.31 190 TRP A N 1
ATOM 1421 C CA . TRP A 1 190 ? -14.746 13.185 13.401 1.00 61.31 190 TRP A CA 1
ATOM 1422 C C . TRP A 1 190 ? -13.547 13.444 14.313 1.00 61.31 190 TRP A C 1
ATOM 1424 O O . TRP A 1 190 ? -13.661 13.987 15.414 1.00 61.31 190 TRP A O 1
ATOM 1434 N N . THR A 1 191 ? -12.389 12.959 13.897 1.00 61.31 191 THR A N 1
ATOM 1435 C CA . THR A 1 191 ? -11.170 12.950 14.696 1.00 61.31 191 THR A CA 1
ATOM 1436 C C . THR A 1 191 ? -9.989 13.372 13.836 1.00 61.31 191 THR A C 1
ATOM 1438 O O . THR A 1 191 ? -10.101 13.581 12.630 1.00 61.31 191 THR A O 1
ATOM 1441 N N . GLU A 1 192 ? -8.842 13.565 14.481 1.00 80.44 192 GLU A N 1
ATOM 1442 C CA . GLU A 1 192 ? -7.586 13.813 13.785 1.00 80.44 192 GLU A CA 1
ATOM 1443 C C . GLU A 1 192 ? -7.310 12.723 12.743 1.00 80.44 192 GLU A C 1
ATOM 1445 O O . GLU A 1 192 ? -7.525 11.537 12.998 1.00 80.44 192 GLU A O 1
ATOM 1450 N N . ALA A 1 193 ? -6.754 13.124 11.601 1.00 86.69 193 ALA A N 1
ATOM 1451 C CA . ALA A 1 193 ? -6.268 12.186 10.603 1.00 86.69 193 ALA A CA 1
ATOM 1452 C C . ALA A 1 193 ? -5.321 11.152 11.229 1.00 86.69 193 ALA A C 1
ATOM 1454 O O . ALA A 1 193 ? -4.361 11.506 11.931 1.00 86.69 193 ALA A O 1
ATOM 1455 N N . LEU A 1 194 ? -5.571 9.874 10.939 1.00 87.44 194 LEU A N 1
ATOM 1456 C CA . LEU A 1 194 ? -4.670 8.784 11.296 1.00 87.44 194 LEU A CA 1
ATOM 1457 C C . LEU A 1 194 ? -3.357 8.957 10.534 1.00 87.44 194 LEU A C 1
ATOM 1459 O O . LEU A 1 194 ? -2.284 8.959 11.135 1.00 87.44 194 LEU A O 1
ATOM 1463 N N . PHE A 1 195 ? -3.452 9.206 9.232 1.00 92.38 195 PHE A N 1
ATOM 1464 C CA . PHE A 1 195 ? -2.310 9.373 8.348 1.00 92.38 195 PHE A CA 1
ATOM 1465 C C . PHE A 1 195 ? -2.257 10.794 7.809 1.00 92.38 195 PHE A C 1
ATOM 1467 O O . PHE A 1 195 ? -3.252 11.295 7.283 1.00 92.38 195 PHE A O 1
ATOM 1474 N N . ASN A 1 196 ? -1.091 11.435 7.941 1.00 93.69 196 ASN A N 1
ATOM 1475 C CA . ASN A 1 196 ? -0.840 12.737 7.344 1.00 93.69 196 ASN A CA 1
ATOM 1476 C C . ASN A 1 196 ? 0.515 12.818 6.634 1.00 93.69 196 ASN A C 1
ATOM 1478 O O . ASN A 1 196 ? 1.539 12.407 7.177 1.00 93.69 196 ASN A O 1
ATOM 1482 N N . ALA A 1 197 ? 0.512 13.340 5.413 1.00 95.12 197 ALA A N 1
ATOM 1483 C CA . ALA A 1 197 ? 1.709 13.558 4.610 1.00 95.12 197 ALA A CA 1
ATOM 1484 C C . ALA A 1 197 ? 1.478 14.676 3.590 1.00 95.12 197 ALA A C 1
ATOM 1486 O O . ALA A 1 197 ? 0.346 14.967 3.215 1.00 95.12 197 ALA A O 1
ATOM 1487 N N . SER A 1 198 ? 2.568 15.260 3.100 1.00 93.19 198 SER A N 1
ATOM 1488 C CA . SER A 1 198 ? 2.557 16.128 1.925 1.00 93.19 198 SER A CA 1
ATOM 1489 C C . SER A 1 198 ? 3.501 15.543 0.888 1.00 93.19 198 SER A C 1
ATOM 1491 O O . SER A 1 198 ? 4.631 15.183 1.214 1.00 93.19 198 SER A O 1
ATOM 1493 N N . ILE A 1 199 ? 3.024 15.432 -0.343 1.00 92.19 199 ILE A N 1
ATOM 1494 C CA . ILE A 1 199 ? 3.720 14.820 -1.466 1.00 92.19 199 ILE A CA 1
ATOM 1495 C C . ILE A 1 199 ? 3.852 15.887 -2.543 1.00 92.19 199 ILE A C 1
ATOM 1497 O O . ILE A 1 199 ? 2.860 16.498 -2.929 1.00 92.19 199 ILE A O 1
ATOM 1501 N N . THR A 1 200 ? 5.060 16.110 -3.048 1.00 90.06 200 THR A N 1
ATOM 1502 C CA . THR A 1 200 ? 5.262 16.991 -4.200 1.00 90.06 200 THR A CA 1
ATOM 1503 C C . THR A 1 200 ? 5.394 16.157 -5.468 1.00 90.06 200 THR A C 1
ATOM 1505 O O . THR A 1 200 ? 6.354 15.402 -5.608 1.00 90.06 200 THR A O 1
ATOM 1508 N N . MET A 1 201 ? 4.452 16.307 -6.399 1.00 85.00 201 MET A N 1
ATOM 1509 C CA . MET A 1 201 ? 4.453 15.638 -7.705 1.00 85.00 201 MET A CA 1
ATOM 1510 C C . MET A 1 201 ? 4.196 16.676 -8.791 1.00 85.00 201 MET A C 1
ATOM 1512 O O . MET A 1 201 ? 3.325 17.523 -8.643 1.00 85.00 201 MET A O 1
ATOM 1516 N N . ASN A 1 202 ? 4.986 16.650 -9.867 1.00 86.81 202 ASN A N 1
ATOM 1517 C CA . ASN A 1 202 ? 4.846 17.572 -11.005 1.00 86.81 202 ASN A CA 1
ATOM 1518 C C . ASN A 1 202 ? 4.842 19.073 -10.633 1.00 86.81 202 ASN A C 1
ATOM 1520 O O . ASN A 1 202 ? 4.316 19.903 -11.366 1.00 86.81 202 ASN A O 1
ATOM 1524 N N . GLY A 1 203 ? 5.467 19.435 -9.506 1.00 88.31 203 GLY A N 1
ATOM 1525 C CA . GLY A 1 203 ? 5.508 20.811 -8.997 1.00 88.31 203 GLY A CA 1
ATOM 1526 C C . GLY A 1 203 ? 4.306 21.214 -8.136 1.00 88.31 203 GLY A C 1
ATOM 1527 O O . GLY A 1 203 ? 4.333 22.292 -7.545 1.00 88.31 203 GLY A O 1
ATOM 1528 N N . GLU A 1 204 ? 3.304 20.349 -7.999 1.00 87.06 204 GLU A N 1
ATOM 1529 C CA . GLU A 1 204 ? 2.149 20.538 -7.123 1.00 87.06 204 GLU A CA 1
ATOM 1530 C C . GLU A 1 204 ? 2.331 19.767 -5.814 1.00 87.06 204 GLU A C 1
ATOM 1532 O O . GLU A 1 204 ? 3.024 18.751 -5.762 1.00 87.06 204 GLU A O 1
ATOM 1537 N N . THR A 1 205 ? 1.753 20.279 -4.724 1.00 89.31 205 THR A N 1
ATOM 1538 C CA . THR A 1 205 ? 1.812 19.626 -3.409 1.00 89.31 205 THR A CA 1
ATOM 1539 C C . THR A 1 205 ? 0.453 19.044 -3.064 1.00 89.31 205 THR A C 1
ATOM 1541 O O . THR A 1 205 ? -0.473 19.777 -2.728 1.00 89.31 205 THR A O 1
ATOM 1544 N N . TYR A 1 206 ? 0.367 17.722 -3.084 1.00 88.94 206 TYR A N 1
ATOM 1545 C CA . TYR A 1 206 ? -0.777 16.957 -2.615 1.00 88.94 206 TYR A CA 1
ATOM 1546 C C . TYR A 1 206 ? -0.633 16.736 -1.119 1.00 88.94 206 TYR A C 1
ATOM 1548 O O . TYR A 1 206 ? 0.447 16.416 -0.625 1.00 88.94 206 TYR A O 1
ATOM 1556 N N . SER A 1 207 ? -1.711 16.918 -0.373 1.00 92.00 207 SER A N 1
ATOM 1557 C CA . SER A 1 207 ? -1.713 16.707 1.071 1.00 92.00 207 SER A CA 1
ATOM 1558 C C . SER A 1 207 ? -2.715 15.626 1.418 1.00 92.00 207 SER A C 1
ATOM 1560 O O . SER A 1 207 ? -3.827 15.619 0.905 1.00 92.00 207 SER A O 1
ATOM 1562 N N . ILE A 1 208 ? -2.296 14.720 2.287 1.00 92.56 208 ILE A N 1
ATOM 1563 C CA . ILE A 1 208 ? -3.111 13.668 2.876 1.00 92.56 208 ILE A CA 1
ATOM 1564 C C . ILE A 1 208 ? -3.250 14.032 4.351 1.00 92.56 208 ILE A C 1
ATOM 1566 O O . ILE A 1 208 ? -2.218 14.192 5.003 1.00 92.56 208 ILE A O 1
ATOM 1570 N N . PRO A 1 209 ? -4.463 14.159 4.903 1.00 90.38 209 PRO A N 1
ATOM 1571 C CA . PRO A 1 209 ? -5.695 14.492 4.181 1.00 90.38 209 PRO A CA 1
ATOM 1572 C C . PRO A 1 209 ? -5.577 15.847 3.455 1.00 90.38 209 PRO A C 1
ATOM 1574 O O . PRO A 1 209 ? -4.654 16.627 3.719 1.00 90.38 209 PRO A O 1
ATOM 1577 N N . HIS A 1 210 ? -6.537 16.163 2.585 1.00 86.81 210 HIS A N 1
ATOM 1578 C CA . HIS A 1 210 ? -6.584 17.480 1.952 1.00 86.81 210 HIS A CA 1
ATOM 1579 C C . HIS A 1 210 ? -6.781 18.584 3.021 1.00 86.81 210 HIS A C 1
ATOM 1581 O O . HIS A 1 210 ? -7.684 18.467 3.849 1.00 86.81 210 HIS A O 1
ATOM 1587 N N . PRO A 1 211 ? -5.997 19.683 3.035 1.00 84.56 211 PRO A N 1
ATOM 1588 C CA . PRO A 1 211 ? -5.959 20.649 4.144 1.00 84.56 211 PRO A CA 1
ATOM 1589 C C . PRO A 1 211 ? -7.253 21.437 4.350 1.00 84.56 211 PRO A C 1
ATOM 1591 O O . PRO A 1 211 ? -7.454 22.026 5.409 1.00 84.56 211 PRO A O 1
ATOM 1594 N N . GLN A 1 212 ? -8.097 21.504 3.324 1.00 82.94 212 GLN A N 1
ATOM 1595 C CA . GLN A 1 212 ? -9.379 22.209 3.360 1.00 82.94 212 GLN A CA 1
ATOM 1596 C C . GLN A 1 212 ? -10.567 21.278 3.640 1.00 82.94 212 GLN A C 1
ATOM 1598 O O . GLN A 1 212 ? -11.698 21.748 3.716 1.00 82.94 212 GLN A O 1
ATOM 1603 N N . ALA A 1 213 ? -10.318 19.979 3.777 1.00 82.00 213 ALA A N 1
ATOM 1604 C CA . ALA A 1 213 ? -11.346 18.972 3.945 1.00 82.00 213 ALA A CA 1
ATOM 1605 C C . ALA A 1 213 ? -11.344 18.428 5.379 1.00 82.00 213 ALA A C 1
ATOM 1607 O O . ALA A 1 213 ? -10.301 18.299 6.026 1.00 82.00 213 ALA A O 1
ATOM 1608 N N . ASN A 1 214 ? -12.526 18.076 5.874 1.00 83.25 214 ASN A N 1
ATOM 1609 C CA . ASN A 1 214 ? -12.659 17.319 7.108 1.00 83.25 214 ASN A CA 1
ATOM 1610 C C . ASN A 1 214 ? -12.138 15.904 6.878 1.00 83.25 214 ASN A C 1
ATOM 1612 O O . ASN A 1 214 ? -12.354 15.324 5.818 1.00 83.25 214 ASN A O 1
ATOM 1616 N N . THR A 1 215 ? -11.440 15.339 7.857 1.00 84.38 215 THR A N 1
ATOM 1617 C CA . THR A 1 215 ? -10.949 13.963 7.758 1.00 84.38 215 THR A CA 1
ATOM 1618 C C . THR A 1 215 ? -11.884 13.023 8.477 1.00 84.38 215 THR A C 1
ATOM 1620 O O . THR A 1 215 ? -12.252 13.250 9.627 1.00 84.38 215 THR A O 1
ATOM 1623 N N . HIS A 1 216 ? -12.226 11.950 7.790 1.00 83.12 216 HIS A N 1
ATOM 1624 C CA . HIS A 1 216 ? -13.058 10.887 8.307 1.00 83.12 216 HIS A CA 1
ATOM 1625 C C . HIS A 1 216 ? -12.305 9.596 8.085 1.00 83.12 216 HIS A C 1
ATOM 1627 O O . HIS A 1 216 ? -11.585 9.435 7.099 1.00 83.12 216 HIS A O 1
ATOM 1633 N N . TRP A 1 217 ? -12.468 8.658 8.996 1.00 83.25 217 TRP A N 1
ATOM 1634 C CA . TRP A 1 217 ? -11.970 7.322 8.770 1.00 83.25 217 TRP A CA 1
ATOM 1635 C C . TRP A 1 217 ? -12.984 6.301 9.242 1.00 83.25 217 TRP A C 1
ATOM 1637 O O . TRP A 1 217 ? -13.773 6.529 10.158 1.00 83.25 217 TRP A O 1
ATOM 1647 N N . ILE A 1 218 ? -12.958 5.173 8.556 1.00 80.94 218 ILE A N 1
ATOM 1648 C CA . ILE A 1 218 ? -13.839 4.042 8.736 1.00 80.94 218 ILE A CA 1
ATOM 1649 C C . ILE A 1 218 ? -12.962 2.807 8.831 1.00 80.94 218 ILE A C 1
ATOM 1651 O O . ILE A 1 218 ? -11.932 2.682 8.171 1.00 80.94 218 ILE A O 1
ATOM 1655 N N . ALA A 1 219 ? -13.385 1.888 9.677 1.00 82.50 219 ALA A N 1
ATOM 1656 C CA . ALA A 1 219 ? -12.728 0.626 9.886 1.00 82.50 219 ALA A CA 1
ATOM 1657 C C . ALA A 1 219 ? -13.798 -0.463 9.908 1.00 82.50 219 ALA A C 1
ATOM 1659 O O . ALA A 1 219 ? -14.715 -0.426 10.729 1.00 82.50 219 ALA A O 1
ATOM 1660 N N . ALA A 1 220 ? -13.736 -1.387 8.959 1.00 79.81 220 ALA A N 1
ATOM 1661 C CA . ALA A 1 220 ? -14.816 -2.322 8.690 1.00 79.81 220 ALA A CA 1
ATOM 1662 C C . ALA A 1 220 ? -14.277 -3.676 8.237 1.00 79.81 220 ALA A C 1
ATOM 1664 O O . ALA A 1 220 ? -13.202 -3.786 7.645 1.00 79.81 220 ALA A O 1
ATOM 1665 N N . TYR A 1 221 ? -15.057 -4.722 8.482 1.00 80.56 221 TYR A N 1
ATOM 1666 C CA . TYR A 1 221 ? -14.831 -6.000 7.826 1.00 80.56 221 TYR A CA 1
ATOM 1667 C C . TYR A 1 221 ? -15.120 -5.859 6.333 1.00 80.56 221 TYR A C 1
ATOM 1669 O O . TYR A 1 221 ? -16.248 -5.555 5.953 1.00 80.56 221 TYR A O 1
ATOM 1677 N N . TYR A 1 222 ? -14.109 -6.096 5.497 1.00 76.75 222 TYR A N 1
ATOM 1678 C CA . TYR A 1 222 ? -14.312 -6.187 4.050 1.00 76.75 222 TYR A CA 1
ATOM 1679 C C . TYR A 1 222 ? -14.986 -7.514 3.682 1.00 76.75 222 TYR A C 1
ATOM 1681 O O . TYR A 1 222 ? -15.836 -7.577 2.803 1.00 76.75 222 TYR A O 1
ATOM 1689 N N . ASP A 1 223 ? -14.623 -8.583 4.389 1.00 82.00 223 ASP A N 1
ATOM 1690 C CA . ASP A 1 223 ? -15.275 -9.884 4.328 1.00 82.00 223 ASP A CA 1
ATOM 1691 C C . ASP A 1 223 ? -15.082 -10.623 5.667 1.00 82.00 223 ASP A C 1
ATOM 1693 O O . ASP A 1 223 ? -14.539 -10.082 6.632 1.00 82.00 223 ASP A O 1
ATOM 1697 N N . SER A 1 224 ? -15.500 -11.890 5.739 1.00 81.88 224 SER A N 1
ATOM 1698 C CA . SER A 1 224 ? -15.366 -12.722 6.951 1.00 81.88 224 SER A CA 1
ATOM 1699 C C . SER A 1 224 ? -13.924 -12.984 7.424 1.00 81.88 224 SER A C 1
ATOM 1701 O O . SER A 1 224 ? -13.715 -13.552 8.495 1.00 81.88 224 SER A O 1
ATOM 1703 N N . SER A 1 225 ? -12.928 -12.629 6.618 1.00 86.56 225 SER A N 1
ATOM 1704 C CA . SER A 1 225 ? -11.510 -12.934 6.797 1.00 86.56 225 SER A CA 1
ATOM 1705 C C . SER A 1 225 ? -10.599 -11.705 6.773 1.00 86.56 225 SER A C 1
ATOM 1707 O O . SER A 1 225 ? -9.417 -11.846 7.095 1.00 86.56 225 SER A O 1
ATOM 1709 N N . THR A 1 226 ? -11.135 -10.520 6.475 1.00 87.31 226 THR A N 1
ATOM 1710 C CA . THR A 1 226 ? -10.344 -9.321 6.174 1.00 87.31 226 THR A CA 1
ATOM 1711 C C . THR A 1 226 ? -10.880 -8.097 6.894 1.00 87.31 226 THR A C 1
ATOM 1713 O O . THR A 1 226 ? -12.071 -7.793 6.836 1.00 87.31 226 THR A O 1
ATOM 1716 N N . LEU A 1 227 ? -9.972 -7.369 7.541 1.00 88.75 227 LEU A N 1
ATOM 1717 C CA . LEU A 1 227 ? -10.229 -6.052 8.103 1.00 88.75 227 LEU A CA 1
ATOM 1718 C C . LEU A 1 227 ? -9.687 -4.994 7.145 1.00 88.75 227 LEU A C 1
ATOM 1720 O O . LEU A 1 227 ? -8.527 -5.074 6.739 1.00 88.75 227 LEU A O 1
ATOM 1724 N N . SER A 1 228 ? -10.518 -4.017 6.806 1.00 88.38 228 SER A N 1
ATOM 1725 C CA . SER A 1 228 ? -10.147 -2.865 5.996 1.00 88.38 228 SER A CA 1
ATOM 1726 C C . SER A 1 228 ? -10.308 -1.580 6.793 1.00 88.38 228 SER A C 1
ATOM 1728 O O . SER A 1 228 ? -11.197 -1.444 7.636 1.00 88.38 228 SER A O 1
ATOM 1730 N N . PHE A 1 229 ? -9.434 -0.633 6.504 1.00 88.44 229 PHE A N 1
ATOM 1731 C CA . PHE A 1 229 ? -9.446 0.714 7.029 1.00 88.44 229 PHE A CA 1
ATOM 1732 C C . PHE A 1 229 ? -9.376 1.683 5.873 1.00 88.44 229 PHE A C 1
ATOM 1734 O O . PHE A 1 229 ? -8.601 1.502 4.934 1.00 88.44 229 PHE A O 1
ATOM 1741 N N . TYR A 1 230 ? -10.164 2.735 5.985 1.00 88.81 230 TYR A N 1
ATOM 1742 C CA . TYR A 1 230 ? -10.307 3.731 4.954 1.00 88.81 230 TYR A CA 1
ATOM 1743 C C . TYR A 1 230 ? -10.341 5.109 5.593 1.00 88.81 230 TYR A C 1
ATOM 1745 O O . TYR A 1 230 ? -11.186 5.368 6.442 1.00 88.81 230 TYR A O 1
ATOM 1753 N N . GLN A 1 231 ? -9.405 5.980 5.232 1.00 90.69 231 GLN A N 1
ATOM 1754 C CA . GLN A 1 231 ? -9.393 7.383 5.622 1.00 90.69 231 GLN A CA 1
ATOM 1755 C C . GLN A 1 231 ? -9.677 8.236 4.392 1.00 90.69 231 GLN A C 1
ATOM 1757 O O . GLN A 1 231 ? -8.919 8.217 3.426 1.00 90.69 231 GLN A O 1
ATOM 1762 N N . ASN A 1 232 ? -10.720 9.043 4.489 1.00 86.25 232 ASN A N 1
ATOM 1763 C CA . ASN A 1 232 ? -11.158 9.975 3.473 1.00 86.25 232 ASN A CA 1
ATOM 1764 C C . ASN A 1 232 ? -11.079 11.410 3.954 1.00 86.25 232 ASN A C 1
ATOM 1766 O O . ASN A 1 232 ? -11.140 11.702 5.150 1.00 86.25 232 ASN A O 1
ATOM 1770 N N . SER A 1 233 ? -11.020 12.309 2.983 1.00 83.00 233 SER A N 1
ATOM 1771 C CA . SER A 1 233 ? -11.188 13.735 3.199 1.00 83.00 233 SER A CA 1
ATOM 1772 C C . SER A 1 233 ? -12.509 14.168 2.548 1.00 83.00 233 SER A C 1
ATOM 1774 O O . SER A 1 233 ? -12.809 13.721 1.445 1.00 83.00 233 SER A O 1
ATOM 1776 N N . TYR A 1 234 ? -13.305 15.003 3.216 1.00 79.88 234 TYR A N 1
ATOM 1777 C CA . TYR A 1 234 ? -14.590 15.512 2.727 1.00 79.88 234 TYR A CA 1
ATOM 1778 C C . TYR A 1 234 ? -14.625 17.039 2.756 1.00 79.88 234 TYR A C 1
ATOM 1780 O O . TYR A 1 234 ? -14.315 17.662 3.775 1.00 79.88 234 TYR A O 1
ATOM 1788 N N . TYR A 1 235 ? -15.055 17.645 1.657 1.00 76.31 235 TYR A N 1
ATOM 1789 C CA . TYR A 1 235 ? -15.492 19.032 1.630 1.00 76.31 235 TYR A CA 1
ATOM 1790 C C . TYR A 1 235 ? -16.965 19.111 2.010 1.00 76.31 235 TYR A C 1
ATOM 1792 O O . TYR A 1 235 ? -17.817 18.497 1.368 1.00 76.31 235 TYR A O 1
ATOM 1800 N N . CYS A 1 236 ? -17.257 19.902 3.039 1.00 66.44 236 CYS A N 1
ATOM 1801 C CA . CYS A 1 236 ? -18.618 20.308 3.366 1.00 66.44 236 CYS A CA 1
ATOM 1802 C C . CYS A 1 236 ? -18.784 21.764 2.924 1.00 66.44 236 CYS A C 1
ATOM 1804 O O . CYS A 1 236 ? -18.501 22.668 3.713 1.00 66.44 236 CYS A O 1
ATOM 1806 N N . ASP A 1 237 ? -19.184 21.994 1.672 1.00 62.84 237 ASP A N 1
ATOM 1807 C CA . ASP A 1 237 ? -19.473 23.357 1.191 1.00 62.84 237 ASP A CA 1
ATOM 1808 C C . ASP A 1 237 ? -20.849 23.848 1.704 1.00 62.84 237 ASP A C 1
ATOM 1810 O O . ASP A 1 237 ? -21.061 25.041 1.925 1.00 62.84 237 ASP A O 1
ATOM 1814 N N . ASP A 1 238 ? -21.758 22.916 2.013 1.00 62.44 238 ASP A N 1
ATOM 1815 C CA . ASP A 1 238 ? -23.063 23.119 2.646 1.00 62.44 238 ASP A CA 1
ATOM 1816 C C . ASP A 1 238 ? -23.594 21.795 3.253 1.00 62.44 238 ASP A C 1
ATOM 1818 O O . ASP A 1 238 ? -23.139 20.712 2.897 1.00 62.44 238 ASP A O 1
ATOM 1822 N N . GLU A 1 239 ? -24.534 21.854 4.213 1.00 56.81 239 GLU A N 1
ATOM 1823 C CA . GLU A 1 239 ? -25.000 20.706 5.038 1.00 56.81 239 GLU A CA 1
ATOM 1824 C C . GLU A 1 239 ? -25.562 19.494 4.254 1.00 56.81 239 GLU A C 1
ATOM 1826 O O . GLU A 1 239 ? -25.928 18.496 4.875 1.00 56.81 239 GLU A O 1
ATOM 1831 N N . MET A 1 240 ? -25.655 19.550 2.919 1.00 58.72 240 MET A N 1
ATOM 1832 C CA . MET A 1 240 ? -26.244 18.481 2.105 1.00 58.72 240 MET A CA 1
ATOM 1833 C C . MET A 1 240 ? -25.423 18.032 0.885 1.00 58.72 240 MET A C 1
ATOM 1835 O O . MET A 1 240 ? -25.792 17.009 0.310 1.00 58.72 240 MET A O 1
ATOM 1839 N N . ASN A 1 241 ? -24.323 18.700 0.506 1.00 68.69 241 ASN A N 1
ATOM 1840 C CA . ASN A 1 241 ? -23.462 18.237 -0.591 1.00 68.69 241 ASN A CA 1
ATOM 1841 C C . ASN A 1 241 ? -22.083 17.835 -0.066 1.00 68.69 241 ASN A C 1
ATOM 1843 O O . ASN A 1 241 ? -21.183 18.658 0.100 1.00 68.69 241 ASN A O 1
ATOM 1847 N N . PHE A 1 242 ? -21.912 16.539 0.172 1.00 64.75 242 PHE A N 1
ATOM 1848 C CA . PHE A 1 242 ? -20.601 15.974 0.457 1.00 64.75 242 PHE A CA 1
ATOM 1849 C C . PHE A 1 242 ? -19.845 15.803 -0.856 1.00 64.75 242 PHE A C 1
ATOM 1851 O O . PHE A 1 242 ? -20.230 14.986 -1.693 1.00 64.75 242 PHE A O 1
ATOM 1858 N N . GLN A 1 243 ? -18.763 16.555 -1.029 1.00 73.44 243 GLN A N 1
ATOM 1859 C CA . GLN A 1 243 ? -17.778 16.255 -2.060 1.00 73.44 243 GLN A CA 1
ATOM 1860 C C . GLN A 1 243 ? -16.596 15.559 -1.401 1.00 73.44 243 GLN A C 1
ATOM 1862 O O . GLN A 1 243 ? -16.099 15.992 -0.359 1.00 73.44 243 GLN A O 1
ATOM 1867 N N . PHE A 1 244 ? -16.155 14.455 -1.992 1.00 71.75 244 PHE A N 1
ATOM 1868 C CA . PHE A 1 244 ? -14.917 13.824 -1.568 1.00 71.75 244 PHE A CA 1
ATOM 1869 C C . PHE A 1 244 ? -13.738 14.745 -1.896 1.00 71.75 244 PHE A C 1
ATOM 1871 O O . PHE A 1 244 ? -13.829 15.654 -2.716 1.00 71.75 244 PHE A O 1
ATOM 1878 N N . ALA A 1 245 ? -12.632 14.552 -1.199 1.00 76.38 245 ALA A N 1
ATOM 1879 C CA . ALA A 1 245 ? -11.384 15.235 -1.466 1.00 76.38 245 ALA A CA 1
ATOM 1880 C C . ALA A 1 245 ? -10.265 14.205 -1.469 1.00 76.38 245 ALA A C 1
ATOM 1882 O O . ALA A 1 245 ? -10.221 13.307 -0.624 1.00 76.38 245 ALA A O 1
ATOM 1883 N N . THR A 1 246 ? -9.348 14.354 -2.413 1.00 79.00 246 THR A N 1
ATOM 1884 C CA . THR A 1 246 ? -8.210 13.458 -2.567 1.00 79.00 246 THR A CA 1
ATOM 1885 C C . THR A 1 246 ? -6.980 13.956 -1.836 1.00 79.00 246 THR A C 1
ATOM 1887 O O . THR A 1 246 ? -6.824 15.165 -1.636 1.00 79.00 246 THR A O 1
ATOM 1890 N N . PRO A 1 247 ? -6.079 13.037 -1.451 1.00 88.50 247 PRO A N 1
ATOM 1891 C CA . PRO A 1 247 ? -6.151 11.574 -1.627 1.00 88.50 247 PRO A CA 1
ATOM 1892 C C . PRO A 1 247 ? -6.896 10.845 -0.492 1.00 88.50 247 PRO A C 1
ATOM 1894 O O . PRO A 1 247 ? -6.944 11.344 0.638 1.00 88.50 247 PRO A O 1
ATOM 1897 N N . SER A 1 248 ? -7.411 9.641 -0.768 1.00 90.38 248 SER A N 1
ATOM 1898 C CA . SER A 1 248 ? -7.856 8.694 0.266 1.00 90.38 248 SER A CA 1
ATOM 1899 C C . SER A 1 248 ? -6.726 7.732 0.648 1.00 90.38 248 SER A C 1
ATOM 1901 O O . SER A 1 248 ? -5.792 7.501 -0.121 1.00 90.38 248 SER A O 1
ATOM 1903 N N . VAL A 1 249 ? -6.771 7.194 1.868 1.00 93.88 249 VAL A N 1
ATOM 1904 C CA . VAL A 1 249 ? -5.824 6.179 2.351 1.00 93.88 249 VAL A CA 1
ATOM 1905 C C . VAL A 1 249 ? -6.588 4.913 2.676 1.00 93.88 249 VAL A C 1
ATOM 1907 O O . VAL A 1 249 ? -7.460 4.918 3.542 1.00 93.88 249 VAL A O 1
ATOM 1910 N N . MET A 1 250 ? -6.204 3.813 2.049 1.00 93.00 250 MET A N 1
ATOM 1911 C CA . MET A 1 250 ? -6.757 2.494 2.304 1.00 93.00 250 MET A CA 1
ATOM 1912 C C . MET A 1 250 ? -5.677 1.590 2.890 1.00 93.00 250 MET A C 1
ATOM 1914 O O . MET A 1 250 ? -4.556 1.558 2.383 1.00 93.00 250 MET A O 1
ATOM 1918 N N . PHE A 1 251 ? -5.989 0.828 3.939 1.00 91.75 251 PHE A N 1
ATOM 1919 C CA . PHE A 1 251 ? -5.155 -0.309 4.318 1.00 91.75 251 PHE A CA 1
ATOM 1920 C C . PHE A 1 251 ? -5.981 -1.534 4.697 1.00 91.75 251 PHE A C 1
ATOM 1922 O O . PHE A 1 251 ? -7.000 -1.427 5.374 1.00 91.75 251 PHE A O 1
ATOM 1929 N N . GLY A 1 252 ? -5.534 -2.710 4.263 1.00 91.62 252 GLY A N 1
ATOM 1930 C CA . GLY A 1 252 ? -6.229 -3.979 4.466 1.00 91.62 252 GLY A CA 1
ATOM 1931 C C . GLY A 1 252 ? -5.315 -5.026 5.084 1.00 91.62 252 GLY A C 1
ATOM 1932 O O . GLY A 1 252 ? -4.138 -5.098 4.738 1.00 91.62 252 GLY A O 1
ATOM 1933 N N . ALA A 1 253 ? -5.848 -5.837 5.997 1.00 93.00 253 ALA A N 1
ATOM 1934 C CA . ALA A 1 253 ? -5.119 -6.923 6.642 1.00 93.00 253 ALA A CA 1
ATOM 1935 C C . ALA A 1 253 ? -6.010 -8.151 6.855 1.00 93.00 253 ALA A C 1
ATOM 1937 O O . ALA A 1 253 ? -7.162 -8.050 7.285 1.00 93.00 253 ALA A O 1
ATOM 1938 N N . ALA A 1 254 ? -5.452 -9.343 6.642 1.00 91.94 254 ALA A N 1
ATOM 1939 C CA . ALA A 1 254 ? -6.149 -10.580 6.975 1.00 91.94 254 ALA A CA 1
ATOM 1940 C C . ALA A 1 254 ? -6.330 -10.704 8.500 1.00 91.94 254 ALA A C 1
ATOM 1942 O O . ALA A 1 254 ? -5.361 -10.641 9.261 1.00 91.94 254 ALA A O 1
ATOM 1943 N N . LEU A 1 255 ? -7.547 -10.998 8.964 1.00 90.56 255 LEU A N 1
ATOM 1944 C CA . LEU A 1 255 ? -7.873 -11.178 10.387 1.00 90.56 255 LEU A CA 1
ATOM 1945 C C . LEU A 1 255 ? -6.999 -12.242 11.055 1.00 90.56 255 LEU A C 1
ATOM 1947 O O . LEU A 1 255 ? -6.606 -12.107 12.210 1.00 90.56 255 LEU A O 1
ATOM 1951 N N . SER A 1 256 ? -6.642 -13.295 10.315 1.00 92.56 256 SER A N 1
ATOM 1952 C CA . SER A 1 256 ? -5.767 -14.362 10.818 1.00 92.56 256 SER A CA 1
ATOM 1953 C C . SER A 1 256 ? -4.345 -13.887 11.164 1.00 92.56 256 SER A C 1
ATOM 1955 O O . SER A 1 256 ? -3.659 -14.532 11.970 1.00 92.56 256 SER A O 1
ATOM 1957 N N . SER A 1 257 ? -3.915 -12.759 10.591 1.00 93.94 257 SER A N 1
ATOM 1958 C CA . SER A 1 257 ? -2.638 -12.100 10.867 1.00 93.94 257 SER A CA 1
ATOM 1959 C C . SER A 1 257 ? -2.721 -11.119 12.035 1.00 93.94 257 SER A C 1
ATOM 1961 O O . SER A 1 257 ? -1.702 -10.880 12.679 1.00 93.94 257 SER A O 1
ATOM 1963 N N . LEU A 1 258 ? -3.901 -10.594 12.369 1.00 93.38 258 LEU A N 1
ATOM 1964 C CA . LEU A 1 258 ? -4.071 -9.622 13.448 1.00 93.38 258 LEU A CA 1
ATOM 1965 C C . LEU A 1 258 ? -4.025 -10.308 14.819 1.00 93.38 258 LEU A C 1
ATOM 1967 O O . LEU A 1 258 ? -5.028 -10.792 15.338 1.00 93.38 258 LEU A O 1
ATOM 1971 N N . LYS A 1 259 ? -2.835 -10.367 15.423 1.00 94.81 259 LYS A N 1
ATOM 1972 C CA . LYS A 1 259 ? -2.616 -10.944 16.758 1.00 94.81 259 LYS A CA 1
ATOM 1973 C C . LYS A 1 259 ? -1.832 -9.971 17.619 1.00 94.81 259 LYS A C 1
ATOM 1975 O O . LYS A 1 259 ? -0.796 -9.484 17.181 1.00 94.81 259 LYS A O 1
ATOM 1980 N N . ALA A 1 260 ? -2.286 -9.740 18.850 1.00 96.62 260 ALA A N 1
ATOM 1981 C CA . ALA A 1 260 ? -1.596 -8.865 19.794 1.00 96.62 260 ALA A CA 1
ATOM 1982 C C . ALA A 1 260 ? -0.105 -9.234 19.933 1.00 96.62 260 ALA A C 1
ATOM 1984 O O . ALA A 1 260 ? 0.254 -10.401 20.096 1.00 96.62 260 ALA A O 1
ATOM 1985 N N . GLY A 1 261 ? 0.754 -8.222 19.847 1.00 96.44 261 GLY A N 1
ATOM 1986 C CA . GLY A 1 261 ? 2.209 -8.326 19.846 1.00 96.44 261 GLY A CA 1
ATOM 1987 C C . GLY A 1 261 ? 2.846 -8.673 18.497 1.00 96.44 261 GLY A C 1
ATOM 1988 O O . GLY A 1 261 ? 4.072 -8.621 18.411 1.00 96.44 261 GLY A O 1
ATOM 1989 N N . LYS A 1 262 ? 2.071 -9.020 17.458 1.00 97.06 262 LYS A N 1
ATOM 1990 C CA . LYS A 1 262 ? 2.619 -9.350 16.136 1.00 97.06 262 LYS A CA 1
ATOM 1991 C C . LYS A 1 262 ? 2.992 -8.077 15.375 1.00 97.06 262 LYS A C 1
ATOM 1993 O O . LYS A 1 262 ? 2.217 -7.125 15.334 1.00 97.06 262 LYS A O 1
ATOM 1998 N N . GLU A 1 263 ? 4.171 -8.094 14.765 1.00 97.19 263 GLU A N 1
ATOM 1999 C CA . GLU A 1 263 ? 4.594 -7.119 13.762 1.00 97.19 263 GLU A CA 1
ATOM 2000 C C . GLU A 1 263 ? 4.272 -7.675 12.371 1.00 97.19 263 GLU A C 1
ATOM 2002 O O . GLU A 1 263 ? 4.512 -8.855 12.106 1.00 97.19 263 GLU A O 1
ATOM 2007 N N . LEU A 1 264 ? 3.659 -6.843 11.538 1.00 96.06 264 LEU A N 1
ATOM 2008 C CA . LEU A 1 264 ? 3.192 -7.140 10.190 1.00 96.06 264 LEU A CA 1
ATOM 2009 C C . LEU A 1 264 ? 3.917 -6.225 9.212 1.00 96.06 264 LEU A C 1
ATOM 2011 O O . LEU A 1 264 ? 4.082 -5.037 9.509 1.00 96.06 264 LEU A O 1
ATOM 2015 N N . SER A 1 265 ? 4.326 -6.745 8.059 1.00 96.31 265 SER A N 1
ATOM 2016 C CA . SER A 1 265 ? 4.877 -5.895 7.006 1.00 96.31 265 SER A CA 1
ATOM 2017 C C . SER A 1 265 ? 3.763 -5.234 6.196 1.00 96.31 265 SER A C 1
ATOM 2019 O O . SER A 1 265 ? 2.701 -5.819 5.964 1.00 96.31 265 SER A O 1
ATOM 2021 N N . ILE A 1 266 ? 4.016 -3.986 5.804 1.00 96.56 266 ILE A N 1
ATOM 2022 C CA . ILE A 1 266 ? 3.174 -3.205 4.900 1.00 96.56 266 ILE A CA 1
ATOM 2023 C C . ILE A 1 266 ? 3.877 -3.165 3.540 1.00 96.56 266 ILE A C 1
ATOM 2025 O O . ILE A 1 266 ? 5.026 -2.721 3.474 1.00 96.56 266 ILE A O 1
ATOM 2029 N N . GLY A 1 267 ? 3.187 -3.602 2.487 1.00 94.12 267 GLY A N 1
ATOM 2030 C CA . GLY A 1 267 ? 3.667 -3.605 1.101 1.00 94.12 267 GLY A CA 1
ATOM 2031 C C . GLY A 1 267 ? 2.640 -4.237 0.153 1.00 94.12 267 GLY A C 1
ATOM 2032 O O . GLY A 1 267 ? 1.492 -4.445 0.550 1.00 94.12 267 GLY A O 1
ATOM 2033 N N . ILE A 1 268 ? 3.012 -4.535 -1.096 1.00 92.19 268 ILE A N 1
ATOM 2034 C CA . ILE A 1 268 ? 2.067 -5.053 -2.109 1.00 92.19 268 ILE A CA 1
ATOM 2035 C C . ILE A 1 268 ? 2.295 -6.534 -2.427 1.00 92.19 268 ILE A C 1
ATOM 2037 O O . ILE A 1 268 ? 1.337 -7.237 -2.740 1.00 92.19 268 ILE A O 1
ATOM 2041 N N . SER A 1 269 ? 3.521 -7.040 -2.276 1.00 85.25 269 SER A N 1
ATOM 2042 C CA . SER A 1 269 ? 3.847 -8.435 -2.580 1.00 85.25 269 SER A CA 1
ATOM 2043 C C . SER A 1 269 ? 3.125 -9.452 -1.691 1.00 85.25 269 SER A C 1
ATOM 2045 O O . SER A 1 269 ? 2.713 -9.161 -0.564 1.00 85.25 269 SER A O 1
ATOM 2047 N N . ASP A 1 270 ? 3.078 -10.699 -2.170 1.00 75.12 270 ASP A N 1
ATOM 2048 C CA . ASP A 1 270 ? 2.500 -11.847 -1.465 1.00 75.12 270 ASP A CA 1
ATOM 2049 C C . ASP A 1 270 ? 3.113 -12.106 -0.078 1.00 75.12 270 ASP A C 1
ATOM 2051 O O . ASP A 1 270 ? 2.498 -12.775 0.757 1.00 75.12 270 ASP A O 1
ATOM 2055 N N . GLY A 1 271 ? 4.322 -11.603 0.183 1.00 78.12 271 GLY A N 1
ATOM 2056 C CA . GLY A 1 271 ? 4.972 -11.716 1.486 1.00 78.12 271 GLY A CA 1
ATOM 2057 C C . GLY A 1 271 ? 4.351 -10.824 2.561 1.00 78.12 271 GLY A C 1
ATOM 2058 O O . GLY A 1 271 ? 4.536 -11.106 3.746 1.00 78.12 271 GLY A O 1
ATOM 2059 N N . ASN A 1 272 ? 3.613 -9.784 2.165 1.00 83.62 272 ASN A N 1
ATOM 2060 C CA . ASN A 1 272 ? 3.075 -8.793 3.084 1.00 83.62 272 ASN A CA 1
ATOM 2061 C C . ASN A 1 272 ? 1.739 -9.202 3.686 1.00 83.62 272 ASN A C 1
ATOM 2063 O O . ASN A 1 272 ? 0.889 -9.820 3.048 1.00 83.62 272 ASN A O 1
ATOM 2067 N N . GLU A 1 273 ? 1.539 -8.822 4.947 1.00 91.75 273 GLU A N 1
ATOM 2068 C CA . GLU A 1 273 ? 0.287 -9.097 5.654 1.00 91.75 273 GLU A CA 1
ATOM 2069 C C . GLU A 1 273 ? -0.658 -7.899 5.690 1.00 91.75 273 GLU A C 1
ATOM 2071 O O . GLU A 1 273 ? -1.816 -8.058 6.091 1.00 91.75 273 GLU A O 1
ATOM 2076 N N . VAL A 1 274 ? -0.157 -6.727 5.297 1.00 92.44 274 VAL A N 1
ATOM 2077 C CA . VAL A 1 274 ? -0.912 -5.487 5.180 1.00 92.44 274 VAL A CA 1
ATOM 2078 C C . VAL A 1 274 ? -0.627 -4.853 3.824 1.00 92.44 274 VAL A C 1
ATOM 2080 O O . VAL A 1 274 ? 0.529 -4.612 3.484 1.00 92.44 274 VAL A O 1
ATOM 2083 N N . ASN A 1 275 ? -1.678 -4.525 3.078 1.00 94.62 275 ASN A N 1
ATOM 2084 C CA . ASN A 1 275 ? -1.570 -3.675 1.894 1.00 94.62 275 ASN A CA 1
ATOM 2085 C C . ASN A 1 275 ? -1.990 -2.255 2.261 1.00 94.62 275 ASN A C 1
ATOM 2087 O O . ASN A 1 275 ? -2.952 -2.089 3.009 1.00 94.62 275 ASN A O 1
ATOM 2091 N N . MET A 1 276 ? -1.283 -1.246 1.748 1.00 96.06 276 MET A N 1
ATOM 2092 C CA . MET A 1 276 ? -1.626 0.162 1.947 1.00 96.06 276 MET A CA 1
ATOM 2093 C C . MET A 1 276 ? -1.589 0.908 0.616 1.00 96.06 276 MET A C 1
ATOM 2095 O O . MET A 1 276 ? -0.538 0.972 -0.023 1.00 96.06 276 MET A O 1
ATOM 2099 N N . LEU A 1 277 ? -2.726 1.476 0.229 1.00 96.38 277 LEU A N 1
ATOM 2100 C CA . LEU A 1 277 ? -2.943 2.179 -1.031 1.00 96.38 277 LEU A CA 1
ATOM 2101 C C . LEU A 1 277 ? -3.360 3.622 -0.753 1.00 96.38 277 LEU A C 1
ATOM 2103 O O . LEU A 1 277 ? -4.008 3.917 0.253 1.00 96.38 277 LEU A O 1
ATOM 2107 N N . ILE A 1 278 ? -2.953 4.524 -1.637 1.00 95.44 278 ILE A N 1
ATOM 2108 C CA . ILE A 1 278 ? -3.377 5.917 -1.644 1.00 95.44 278 ILE A CA 1
ATOM 2109 C C . ILE A 1 278 ? -4.066 6.139 -2.981 1.00 95.44 278 ILE A C 1
ATOM 2111 O O . ILE A 1 278 ? -3.420 5.995 -4.023 1.00 95.44 278 ILE A O 1
ATOM 2115 N N . GLU A 1 279 ? -5.350 6.474 -2.948 1.00 93.75 279 GLU A N 1
ATOM 2116 C CA . GLU A 1 279 ? -6.183 6.563 -4.146 1.00 93.75 279 GLU A CA 1
ATOM 2117 C C . GLU A 1 279 ? -6.574 8.013 -4.461 1.00 93.75 279 GLU A C 1
ATOM 2119 O O . GLU A 1 279 ? -6.808 8.838 -3.568 1.00 93.75 279 GLU A O 1
ATOM 2124 N N . ASP A 1 280 ? -6.639 8.311 -5.758 1.00 90.94 280 ASP A N 1
ATOM 2125 C CA . ASP A 1 280 ? -7.350 9.460 -6.306 1.00 90.94 280 ASP A CA 1
ATOM 2126 C C . ASP A 1 280 ? -8.786 9.025 -6.615 1.00 90.94 280 ASP A C 1
ATOM 2128 O O . ASP A 1 280 ? -9.001 8.201 -7.499 1.00 90.94 280 ASP A O 1
ATOM 2132 N N . ILE A 1 281 ? -9.745 9.567 -5.868 1.00 84.38 281 ILE A N 1
ATOM 2133 C CA . ILE A 1 281 ? -11.186 9.300 -5.971 1.00 84.38 281 ILE A CA 1
ATOM 2134 C C . ILE A 1 281 ? -11.969 10.482 -6.574 1.00 84.38 281 ILE A C 1
ATOM 2136 O O . ILE A 1 281 ? -13.194 10.511 -6.509 1.00 84.38 281 ILE A O 1
ATOM 2140 N N . MET A 1 282 ? -11.279 11.517 -7.076 1.00 73.31 282 MET A N 1
ATOM 2141 C CA . MET A 1 282 ? -11.921 12.727 -7.621 1.00 73.31 282 MET A CA 1
ATOM 2142 C C . MET A 1 282 ? -11.984 12.740 -9.143 1.00 73.31 282 MET A C 1
ATOM 2144 O O . MET A 1 282 ? -12.787 13.472 -9.724 1.00 73.31 282 MET A O 1
ATOM 2148 N N . ASN A 1 283 ? -11.147 11.945 -9.800 1.00 71.62 283 ASN A N 1
ATOM 2149 C CA . ASN A 1 283 ? -11.229 11.775 -11.241 1.00 71.62 283 ASN A CA 1
ATOM 2150 C C . ASN A 1 283 ? -12.395 10.849 -11.609 1.00 71.62 283 ASN A C 1
ATOM 2152 O O . ASN A 1 283 ? -12.882 10.077 -10.793 1.00 71.62 283 ASN A O 1
ATOM 2156 N N . ALA A 1 284 ? -12.825 10.895 -12.875 1.00 73.25 284 ALA A N 1
ATOM 2157 C CA . ALA A 1 284 ? -13.893 10.029 -13.393 1.00 73.25 284 ALA A CA 1
ATOM 2158 C C . ALA A 1 284 ? -13.612 8.520 -13.218 1.00 73.25 284 ALA A C 1
ATOM 2160 O O . ALA A 1 284 ? -14.520 7.707 -13.373 1.00 73.25 284 ALA A O 1
ATOM 2161 N N . ASP A 1 285 ? -12.361 8.170 -12.916 1.00 83.44 285 ASP A N 1
ATOM 2162 C CA . ASP A 1 285 ? -11.885 6.828 -12.652 1.00 83.44 285 ASP A CA 1
ATOM 2163 C C . ASP A 1 285 ? -11.047 6.819 -11.368 1.00 83.44 285 ASP A C 1
ATOM 2165 O O . ASP A 1 285 ? -9.951 7.383 -11.353 1.00 83.44 285 ASP A O 1
ATOM 2169 N N . ASP A 1 286 ? -11.534 6.128 -10.334 1.00 89.75 286 ASP A N 1
ATOM 2170 C CA . ASP A 1 286 ? -10.757 5.848 -9.124 1.00 89.75 286 ASP A CA 1
ATOM 2171 C C . ASP A 1 286 ? -9.451 5.132 -9.503 1.00 89.75 286 ASP A C 1
ATOM 2173 O O . ASP A 1 286 ? -9.464 4.138 -10.244 1.00 89.75 286 ASP A O 1
ATOM 2177 N N . CYS A 1 287 ? -8.313 5.628 -9.016 1.00 94.06 287 CYS A N 1
ATOM 2178 C CA . CYS A 1 287 ? -7.009 5.041 -9.316 1.00 94.06 287 CYS A CA 1
ATOM 2179 C C . CYS A 1 287 ? -6.033 5.118 -8.138 1.00 94.06 287 CYS A C 1
ATOM 2181 O O . CYS A 1 287 ? -6.070 6.032 -7.321 1.00 94.06 287 CYS A O 1
ATOM 2183 N N . VAL A 1 288 ? -5.110 4.161 -8.066 1.00 95.31 288 VAL A N 1
ATOM 2184 C CA . VAL A 1 288 ? -4.022 4.134 -7.088 1.00 95.31 288 VAL A CA 1
ATOM 2185 C C . VAL A 1 288 ? -2.923 5.091 -7.542 1.00 95.31 288 VAL A C 1
ATOM 2187 O O . VAL A 1 288 ? -2.304 4.901 -8.593 1.00 95.31 288 VAL A O 1
ATOM 2190 N N . MET A 1 289 ? -2.663 6.108 -6.723 1.00 95.19 289 MET A N 1
ATOM 2191 C CA . MET A 1 289 ? -1.574 7.066 -6.912 1.00 95.19 289 MET A CA 1
ATOM 2192 C C . MET A 1 289 ? -0.271 6.562 -6.297 1.00 95.19 289 MET A C 1
ATOM 2194 O O . MET A 1 289 ? 0.798 6.694 -6.892 1.00 95.19 289 MET A O 1
ATOM 2198 N N . LEU A 1 290 ? -0.349 6.046 -5.066 1.00 96.31 290 LEU A N 1
ATOM 2199 C CA . LEU A 1 290 ? 0.812 5.651 -4.273 1.00 96.31 290 LEU A CA 1
ATOM 2200 C C . LEU A 1 290 ? 0.530 4.380 -3.480 1.00 96.31 290 LEU A C 1
ATOM 2202 O O . LEU A 1 290 ? -0.612 4.033 -3.187 1.00 96.31 290 LEU A O 1
ATOM 2206 N N . VAL A 1 291 ? 1.611 3.732 -3.068 1.00 97.31 291 VAL A N 1
ATOM 2207 C CA . VAL A 1 291 ? 1.596 2.558 -2.198 1.00 97.31 291 VAL A CA 1
ATOM 2208 C C . VAL A 1 291 ? 2.479 2.792 -0.977 1.00 97.31 291 VAL A C 1
ATOM 2210 O O . VAL A 1 291 ? 3.521 3.451 -1.059 1.00 97.31 291 VAL A O 1
ATOM 2213 N N . GLY A 1 292 ? 2.041 2.287 0.174 1.00 97.06 292 GLY A N 1
ATOM 2214 C CA . GLY A 1 292 ? 2.741 2.426 1.448 1.00 97.06 292 GLY A CA 1
ATOM 2215 C C . GLY A 1 292 ? 3.652 1.238 1.753 1.00 97.06 292 GLY A C 1
ATOM 2216 O O . GLY A 1 292 ? 3.259 0.092 1.555 1.00 97.06 292 GLY A O 1
ATOM 2217 N N . TYR A 1 293 ? 4.840 1.514 2.294 1.00 97.19 293 TYR A N 1
ATOM 2218 C CA . TYR A 1 293 ? 5.803 0.509 2.754 1.00 97.19 293 TYR A CA 1
ATOM 2219 C C . TYR A 1 293 ? 6.304 0.806 4.160 1.00 97.19 293 TYR A C 1
ATOM 2221 O O . TYR A 1 293 ? 6.741 1.918 4.452 1.00 97.19 293 TYR A O 1
ATOM 2229 N N . GLY A 1 294 ? 6.274 -0.196 5.034 1.00 96.75 294 GLY A N 1
ATOM 2230 C CA . GLY A 1 294 ? 6.652 -0.055 6.436 1.00 96.75 294 GLY A CA 1
ATOM 2231 C C . GLY A 1 294 ? 6.251 -1.274 7.256 1.00 96.75 294 GLY A C 1
ATOM 2232 O O . GLY A 1 294 ? 6.193 -2.392 6.751 1.00 96.75 294 GLY A O 1
ATOM 2233 N N . THR A 1 295 ? 5.958 -1.066 8.535 1.00 96.94 295 THR A N 1
ATOM 2234 C CA . THR A 1 295 ? 5.476 -2.120 9.433 1.00 96.94 295 THR A CA 1
ATOM 2235 C C . THR A 1 295 ? 4.344 -1.621 10.318 1.00 96.94 295 THR A C 1
ATOM 2237 O O . THR A 1 295 ? 4.267 -0.439 10.661 1.00 96.94 295 THR A O 1
ATOM 2240 N N . LEU A 1 296 ? 3.476 -2.547 10.711 1.00 96.50 296 LEU A N 1
ATOM 2241 C CA . LEU A 1 296 ? 2.390 -2.345 11.658 1.00 96.50 296 LEU A CA 1
ATOM 2242 C C . LEU A 1 296 ? 2.539 -3.351 12.795 1.00 96.50 296 LEU A C 1
ATOM 2244 O O . LEU A 1 296 ? 2.505 -4.560 12.582 1.00 96.50 296 LEU A O 1
ATOM 2248 N N . LYS A 1 297 ? 2.659 -2.868 14.028 1.00 97.50 297 LYS A N 1
ATOM 2249 C CA . LYS A 1 297 ? 2.620 -3.696 15.230 1.00 97.50 297 LYS A CA 1
ATOM 2250 C C . LYS A 1 297 ? 1.222 -3.676 15.825 1.00 97.50 297 LYS A C 1
ATOM 2252 O O . LYS A 1 297 ? 0.727 -2.623 16.207 1.00 97.50 297 LYS A O 1
ATOM 2257 N N . VAL A 1 298 ? 0.602 -4.843 15.951 1.00 96.62 298 VAL A N 1
ATOM 2258 C CA . VAL A 1 298 ? -0.704 -4.991 16.599 1.00 96.62 298 VAL A CA 1
ATOM 2259 C C . VAL A 1 298 ? -0.508 -4.918 18.111 1.00 96.62 298 VAL A C 1
ATOM 2261 O O . VAL A 1 298 ? 0.030 -5.845 18.712 1.00 96.62 298 VAL A O 1
ATOM 2264 N N . ASP A 1 299 ? -0.938 -3.834 18.747 1.00 96.44 299 ASP A N 1
ATOM 2265 C CA . ASP A 1 299 ? -0.812 -3.658 20.197 1.00 96.44 299 ASP A CA 1
ATOM 2266 C C . ASP A 1 299 ? -1.931 -4.402 20.932 1.00 96.44 299 ASP A C 1
ATOM 2268 O O . ASP A 1 299 ? -1.675 -5.173 21.860 1.00 96.44 299 ASP A O 1
ATOM 2272 N N . SER A 1 300 ? -3.170 -4.235 20.470 1.00 94.81 300 SER A N 1
ATOM 2273 C CA . SER A 1 300 ? -4.323 -5.015 20.912 1.00 94.81 300 SER A CA 1
ATOM 2274 C C . SER A 1 300 ? -5.349 -5.145 19.796 1.00 94.81 300 SER A C 1
ATOM 2276 O O . SER A 1 300 ? -5.521 -4.249 18.977 1.00 94.81 300 SER A O 1
ATOM 2278 N N . VAL A 1 301 ? -6.050 -6.271 19.778 1.00 91.56 301 VAL A N 1
ATOM 2279 C CA . VAL A 1 301 ? -7.109 -6.549 18.813 1.00 91.56 301 VAL A CA 1
ATOM 2280 C C . VAL A 1 301 ? -8.205 -7.316 19.537 1.00 91.56 301 VAL A C 1
ATOM 2282 O O . VAL A 1 301 ? -7.963 -8.401 20.068 1.00 91.56 301 VAL A O 1
ATOM 2285 N N . ASN A 1 302 ? -9.388 -6.724 19.615 1.00 89.62 302 ASN A N 1
ATOM 2286 C CA . ASN A 1 302 ? -10.584 -7.360 20.142 1.00 89.62 302 ASN A CA 1
ATOM 2287 C C . ASN A 1 302 ? -11.720 -7.089 19.165 1.00 89.62 302 ASN A C 1
ATOM 2289 O O . ASN A 1 302 ? -12.410 -6.082 19.287 1.00 89.62 302 ASN A O 1
ATOM 2293 N N . ILE A 1 303 ? -11.849 -7.954 18.163 1.00 80.44 303 ILE A N 1
ATOM 2294 C CA . ILE A 1 303 ? -12.832 -7.791 17.098 1.00 80.44 303 ILE A CA 1
ATOM 2295 C C . ILE A 1 303 ? -13.634 -9.084 16.977 1.00 80.44 303 ILE A C 1
ATOM 2297 O O . ILE A 1 303 ? -13.061 -10.160 16.780 1.00 80.44 303 ILE A O 1
ATOM 2301 N N . SER A 1 304 ? -14.950 -8.964 17.110 1.00 73.50 304 SER A N 1
ATOM 2302 C CA . SER A 1 304 ? -15.944 -10.012 16.890 1.00 73.50 304 SER A CA 1
ATOM 2303 C C . SER A 1 304 ? -16.859 -9.577 15.746 1.00 73.50 304 SER A C 1
ATOM 2305 O O . SER A 1 304 ? -17.273 -8.424 15.675 1.00 73.50 304 SER A O 1
ATOM 2307 N N . ALA A 1 305 ? -17.190 -10.501 14.841 1.00 66.06 305 ALA A N 1
ATOM 2308 C CA . ALA A 1 305 ? -18.187 -10.224 13.809 1.00 66.06 305 ALA A CA 1
ATOM 2309 C C . ALA A 1 305 ? -19.534 -9.898 14.476 1.00 66.06 305 ALA A C 1
ATOM 2311 O O . ALA A 1 305 ? -19.967 -10.648 15.355 1.00 66.06 305 ALA A O 1
ATOM 2312 N N . GLY A 1 306 ? -20.187 -8.814 14.054 1.00 63.03 306 GLY A N 1
ATOM 2313 C CA . GLY A 1 306 ? -21.452 -8.373 14.646 1.00 63.03 306 GLY A CA 1
ATOM 2314 C C . GLY A 1 306 ? -21.341 -7.552 15.937 1.00 63.03 306 GLY A C 1
ATOM 2315 O O . GLY A 1 306 ? -22.371 -7.285 16.543 1.00 63.03 306 GLY A O 1
ATOM 2316 N N . GLU A 1 307 ? -20.141 -7.179 16.397 1.00 67.00 307 GLU A N 1
ATOM 2317 C CA . GLU A 1 307 ? -19.970 -6.325 17.581 1.00 67.00 307 GLU A CA 1
ATOM 2318 C C . GLU A 1 307 ? -18.913 -5.241 17.331 1.00 67.00 307 GLU A C 1
ATOM 2320 O O . GLU A 1 307 ? -17.890 -5.484 16.686 1.00 67.00 307 GLU A O 1
ATOM 2325 N N . ALA A 1 308 ? -19.120 -4.052 17.906 1.00 65.69 308 ALA A N 1
ATOM 2326 C CA . ALA A 1 308 ? -18.093 -3.016 17.933 1.00 65.69 308 ALA A CA 1
ATOM 2327 C C . ALA A 1 308 ? -16.837 -3.536 18.655 1.00 65.69 308 ALA A C 1
ATOM 2329 O O . ALA A 1 308 ? -16.868 -3.873 19.842 1.00 65.69 308 ALA A O 1
ATOM 2330 N N . GLY A 1 309 ? -15.732 -3.613 17.918 1.00 77.81 309 GLY A N 1
ATOM 2331 C CA . GLY A 1 309 ? -14.435 -4.039 18.430 1.00 77.81 309 GLY A CA 1
ATOM 2332 C C . GLY A 1 309 ? -13.487 -2.877 18.699 1.00 77.81 309 GLY A C 1
ATOM 2333 O O . GLY A 1 309 ? -13.735 -1.750 18.278 1.00 77.81 309 GLY A O 1
ATOM 2334 N N . ASN A 1 310 ? -12.361 -3.179 19.348 1.00 85.56 310 ASN A N 1
ATOM 2335 C CA . ASN A 1 310 ? -11.232 -2.260 19.418 1.00 85.56 310 ASN A CA 1
ATOM 2336 C C . ASN A 1 310 ? -10.012 -2.801 18.669 1.00 85.56 310 ASN A C 1
ATOM 2338 O O . ASN A 1 310 ? -9.712 -4.001 18.667 1.00 85.56 310 ASN A O 1
ATOM 2342 N N . PHE A 1 311 ? -9.289 -1.893 18.027 1.00 90.06 311 PHE A N 1
ATOM 2343 C CA . PHE A 1 311 ? -8.024 -2.196 17.381 1.00 90.06 311 PHE A CA 1
ATOM 2344 C C . PHE A 1 311 ? -7.018 -1.102 17.697 1.00 90.06 311 PHE A C 1
ATOM 2346 O O . PHE A 1 311 ? -7.209 0.064 17.362 1.00 90.06 311 PHE A O 1
ATOM 2353 N N . LYS A 1 312 ? -5.933 -1.496 18.358 1.00 93.56 312 LYS A N 1
ATOM 2354 C CA . LYS A 1 312 ? -4.813 -0.624 18.679 1.00 93.56 312 LYS A CA 1
ATOM 2355 C C . LYS A 1 312 ? -3.578 -1.139 17.975 1.00 93.56 312 LYS A C 1
ATOM 2357 O O . LYS A 1 312 ? -3.231 -2.316 18.109 1.00 93.56 312 LYS A O 1
ATOM 2362 N N . PHE A 1 313 ? -2.905 -0.264 17.252 1.00 94.81 313 PHE A N 1
ATOM 2363 C CA . PHE A 1 313 ? -1.697 -0.617 16.527 1.00 94.81 313 PHE A CA 1
ATOM 2364 C C . PHE A 1 313 ? -0.715 0.540 16.489 1.00 94.81 313 PHE A C 1
ATOM 2366 O O . PHE A 1 313 ? -1.095 1.705 16.570 1.00 94.81 313 PHE A O 1
ATOM 2373 N N . THR A 1 314 ? 0.556 0.208 16.320 1.00 96.69 314 THR A N 1
ATOM 2374 C CA . THR A 1 314 ? 1.637 1.169 16.154 1.00 96.69 314 THR A CA 1
ATOM 2375 C C . THR A 1 314 ? 2.283 0.954 14.800 1.00 96.69 314 THR A C 1
ATOM 2377 O O . THR A 1 314 ? 2.780 -0.133 14.514 1.00 96.69 314 THR A O 1
ATOM 2380 N N . THR A 1 315 ? 2.284 1.982 13.965 1.00 96.62 315 THR A N 1
ATOM 2381 C CA . THR A 1 315 ? 3.000 1.974 12.691 1.00 96.62 315 THR A CA 1
ATOM 2382 C C . THR A 1 315 ? 4.450 2.387 12.899 1.00 96.62 315 THR A C 1
ATOM 2384 O O . THR A 1 315 ? 4.772 3.194 13.778 1.00 96.62 315 THR A O 1
ATOM 2387 N N . SER A 1 316 ? 5.351 1.835 12.091 1.00 96.94 316 SER A N 1
ATOM 2388 C CA . SER A 1 316 ? 6.664 2.442 11.887 1.00 96.94 316 SER A CA 1
ATOM 2389 C C . SER A 1 316 ? 6.551 3.644 10.943 1.00 96.94 316 SER A C 1
ATOM 2391 O O . SER A 1 316 ? 5.459 4.076 10.578 1.00 96.94 316 SER A O 1
ATOM 2393 N N . LYS A 1 317 ? 7.690 4.231 10.567 1.00 96.94 317 LYS A N 1
ATOM 2394 C CA . LYS A 1 317 ? 7.712 5.215 9.485 1.00 96.94 317 LYS A CA 1
ATOM 2395 C C . LYS A 1 317 ? 7.296 4.503 8.195 1.00 96.94 317 LYS A C 1
ATOM 2397 O O . LYS A 1 317 ? 7.977 3.564 7.792 1.00 96.94 317 LYS A O 1
ATOM 2402 N N . ILE A 1 318 ? 6.223 4.964 7.558 1.00 97.62 318 ILE A N 1
ATOM 2403 C CA . ILE A 1 318 ? 5.732 4.389 6.300 1.00 97.62 318 ILE A CA 1
ATOM 2404 C C . ILE A 1 318 ? 6.204 5.280 5.156 1.00 97.62 318 ILE A C 1
ATOM 2406 O O . ILE A 1 318 ? 5.901 6.470 5.151 1.00 97.62 318 ILE A O 1
ATOM 2410 N N . GLY A 1 319 ? 6.960 4.732 4.209 1.00 97.50 319 GLY A N 1
ATOM 2411 C CA . GLY A 1 319 ? 7.331 5.419 2.973 1.00 97.50 319 GLY A CA 1
ATOM 2412 C C . GLY A 1 319 ? 6.247 5.270 1.910 1.00 97.50 319 GLY A C 1
ATOM 2413 O O . GLY A 1 319 ? 5.664 4.196 1.783 1.00 97.50 319 GLY A O 1
ATOM 2414 N N . LEU A 1 320 ? 5.980 6.338 1.161 1.00 97.25 320 LEU A N 1
ATOM 2415 C CA . LEU A 1 320 ? 5.039 6.350 0.045 1.00 97.25 320 LEU A CA 1
ATOM 2416 C C . LEU A 1 320 ? 5.788 6.347 -1.281 1.00 97.25 320 LEU A C 1
ATOM 2418 O O . LEU A 1 320 ? 6.680 7.169 -1.492 1.00 97.25 320 LEU A O 1
ATOM 2422 N N . TYR A 1 321 ? 5.405 5.439 -2.169 1.00 96.62 321 TYR A N 1
ATOM 2423 C CA . TYR A 1 321 ? 6.094 5.184 -3.430 1.00 96.62 321 TYR A CA 1
ATOM 2424 C C . TYR A 1 321 ? 5.105 5.154 -4.591 1.00 96.62 321 TYR A C 1
ATOM 2426 O O . TYR A 1 321 ? 3.933 4.833 -4.400 1.00 96.62 321 TYR A O 1
ATOM 2434 N N . LEU A 1 322 ? 5.588 5.454 -5.797 1.00 95.88 322 LEU A N 1
ATOM 2435 C CA . LEU A 1 322 ? 4.826 5.193 -7.018 1.00 95.88 322 LEU A CA 1
ATOM 2436 C C . LEU A 1 322 ? 4.728 3.678 -7.234 1.00 95.88 322 LEU A C 1
ATOM 2438 O O . LEU A 1 322 ? 5.736 2.999 -7.025 1.00 95.88 322 LEU A O 1
ATOM 2442 N N . PRO A 1 323 ? 3.592 3.150 -7.722 1.00 95.94 323 PRO A N 1
ATOM 2443 C CA . PRO A 1 323 ? 3.455 1.733 -8.066 1.00 95.94 323 PRO A CA 1
ATOM 2444 C C . PRO A 1 323 ? 4.578 1.195 -8.967 1.00 95.94 323 PRO A C 1
ATOM 2446 O O . PRO A 1 323 ? 5.089 0.108 -8.727 1.00 95.94 323 PRO A O 1
ATOM 2449 N N . GLY A 1 324 ? 5.044 1.994 -9.933 1.00 93.56 324 GLY A N 1
ATOM 2450 C CA . GLY A 1 324 ? 6.144 1.618 -10.829 1.00 93.56 324 GLY A CA 1
ATOM 2451 C C . GLY A 1 324 ? 7.550 1.658 -10.215 1.00 93.56 324 GLY A C 1
ATOM 2452 O O . GLY A 1 324 ? 8.520 1.309 -10.881 1.00 93.56 324 GLY A O 1
ATOM 2453 N N . SER A 1 325 ? 7.706 2.136 -8.977 1.00 92.94 325 SER A N 1
ATOM 2454 C CA . SER A 1 325 ? 9.018 2.349 -8.356 1.00 92.94 325 SER A CA 1
ATOM 2455 C C . SER A 1 325 ? 8.951 2.180 -6.839 1.00 92.94 325 SER A C 1
ATOM 2457 O O . SER A 1 325 ? 9.038 3.154 -6.085 1.00 92.94 325 SER A O 1
ATOM 2459 N N . THR A 1 326 ? 8.829 0.932 -6.387 1.00 94.62 326 THR A N 1
ATOM 2460 C CA . THR A 1 326 ? 8.731 0.580 -4.964 1.00 94.62 326 THR A CA 1
ATOM 2461 C C . THR A 1 326 ? 9.955 -0.194 -4.463 1.00 94.62 326 THR A C 1
ATOM 2463 O O . THR A 1 326 ? 10.717 -0.726 -5.273 1.00 94.62 326 THR A O 1
ATOM 2466 N N . PRO A 1 327 ? 10.141 -0.343 -3.134 1.00 91.81 327 PRO A N 1
ATOM 2467 C CA . PRO A 1 327 ? 11.169 -1.223 -2.576 1.00 91.81 327 PRO A CA 1
ATOM 2468 C C . PRO A 1 327 ? 11.091 -2.684 -3.054 1.00 91.81 327 PRO A C 1
ATOM 2470 O O . PRO A 1 327 ? 12.100 -3.386 -3.003 1.00 91.81 327 PRO A O 1
ATOM 2473 N N . GLU A 1 328 ? 9.929 -3.133 -3.535 1.00 90.44 328 GLU A N 1
ATOM 2474 C CA . GLU A 1 328 ? 9.686 -4.476 -4.082 1.00 90.44 328 GLU A CA 1
ATOM 2475 C C . GLU A 1 328 ? 9.826 -4.547 -5.613 1.00 90.44 328 GLU A C 1
ATOM 2477 O O . GLU A 1 328 ? 9.737 -5.632 -6.185 1.00 90.44 328 GLU A O 1
ATOM 2482 N N . GLY A 1 329 ? 10.106 -3.421 -6.274 1.00 89.50 329 GLY A N 1
ATOM 2483 C CA . GLY A 1 329 ? 10.114 -3.290 -7.731 1.00 89.50 329 GLY A CA 1
ATOM 2484 C C . GLY A 1 329 ? 8.869 -2.576 -8.260 1.00 89.50 329 GLY A C 1
ATOM 2485 O O . GLY A 1 329 ? 8.214 -1.823 -7.535 1.00 89.50 329 GLY A O 1
ATOM 2486 N N . ASP A 1 330 ? 8.571 -2.774 -9.540 1.00 91.38 330 ASP A N 1
ATOM 2487 C CA . ASP A 1 330 ? 7.318 -2.327 -10.152 1.00 91.38 330 ASP A CA 1
ATOM 2488 C C . ASP A 1 330 ? 6.193 -3.289 -9.747 1.00 91.38 330 ASP A C 1
ATOM 2490 O O . ASP A 1 330 ? 6.283 -4.477 -10.039 1.00 91.38 330 ASP A O 1
ATOM 2494 N N . VAL A 1 331 ? 5.169 -2.774 -9.060 1.00 93.31 331 VAL A N 1
ATOM 2495 C CA . VAL A 1 331 ? 4.000 -3.543 -8.586 1.00 93.31 331 VAL A CA 1
ATOM 2496 C C . VAL A 1 331 ? 2.714 -3.204 -9.352 1.00 93.31 331 VAL A C 1
ATOM 2498 O O . VAL A 1 331 ? 1.604 -3.505 -8.910 1.00 93.31 331 VAL A O 1
ATOM 2501 N N . THR A 1 332 ? 2.837 -2.515 -10.490 1.00 94.25 332 THR A N 1
ATOM 2502 C CA . THR A 1 332 ? 1.703 -2.065 -11.312 1.00 94.25 332 THR A CA 1
ATOM 2503 C C . THR A 1 332 ? 0.878 -3.255 -11.803 1.00 94.25 332 THR A C 1
ATOM 2505 O O . THR A 1 332 ? -0.348 -3.226 -11.726 1.00 94.25 332 THR A O 1
ATOM 2508 N N . SER A 1 333 ? 1.536 -4.329 -12.254 1.00 90.94 333 SER A N 1
ATOM 2509 C CA . SER A 1 333 ? 0.854 -5.505 -12.817 1.00 90.94 333 SER A CA 1
ATOM 2510 C C . SER A 1 333 ? 0.054 -6.270 -11.761 1.00 90.94 333 SER A C 1
ATOM 2512 O O . SER A 1 333 ? -1.038 -6.766 -12.042 1.00 90.94 333 SER A O 1
ATOM 2514 N N . GLU A 1 334 ? 0.572 -6.355 -10.538 1.00 91.25 334 GLU A N 1
ATOM 2515 C CA . GLU A 1 334 ? -0.068 -6.979 -9.383 1.00 91.25 334 GLU A CA 1
ATOM 2516 C C . GLU A 1 334 ? -1.334 -6.217 -8.986 1.00 91.25 334 GLU A C 1
ATOM 2518 O O . GLU A 1 334 ? -2.389 -6.825 -8.792 1.00 91.25 334 GLU A O 1
ATOM 2523 N N . LEU A 1 335 ? -1.247 -4.886 -8.931 1.00 93.38 335 LEU A N 1
ATOM 2524 C CA . LEU A 1 335 ? -2.387 -4.014 -8.649 1.00 93.38 335 LEU A CA 1
ATOM 2525 C C . LEU A 1 335 ? -3.445 -4.086 -9.761 1.00 93.38 335 LEU A C 1
ATOM 2527 O O . LEU A 1 335 ? -4.625 -4.274 -9.465 1.00 93.38 335 LEU A O 1
ATOM 2531 N N . GLU A 1 336 ? -3.043 -4.019 -11.033 1.00 93.81 336 GLU A N 1
ATOM 2532 C CA . GLU A 1 336 ? -3.961 -4.142 -12.175 1.00 93.81 336 GLU A CA 1
ATOM 2533 C C . GLU A 1 336 ? -4.635 -5.525 -12.219 1.00 93.81 336 GLU A C 1
ATOM 2535 O O . GLU A 1 336 ? -5.840 -5.630 -12.460 1.00 93.81 336 GLU A O 1
ATOM 2540 N N . THR A 1 337 ? -3.900 -6.598 -11.907 1.00 91.19 337 THR A N 1
ATOM 2541 C CA . THR A 1 337 ? -4.452 -7.963 -11.803 1.00 91.19 337 THR A CA 1
ATOM 2542 C C . THR A 1 337 ? -5.469 -8.082 -10.668 1.00 91.19 337 THR A C 1
ATOM 2544 O O . THR A 1 337 ? -6.445 -8.827 -10.783 1.00 91.19 337 THR A O 1
ATOM 2547 N N . ALA A 1 338 ? -5.274 -7.327 -9.587 1.00 88.38 338 ALA A N 1
ATOM 2548 C CA . ALA A 1 338 ? -6.231 -7.203 -8.496 1.00 88.38 338 ALA A CA 1
ATOM 2549 C C . ALA A 1 338 ? -7.395 -6.239 -8.796 1.00 88.38 338 ALA A C 1
ATOM 2551 O O . ALA A 1 338 ? -8.265 -6.040 -7.951 1.00 88.38 338 ALA A O 1
ATOM 2552 N N . GLY A 1 339 ? -7.455 -5.678 -10.005 1.00 91.88 339 GLY A N 1
ATOM 2553 C CA . GLY A 1 339 ? -8.559 -4.842 -10.467 1.00 91.88 339 GLY A CA 1
ATOM 2554 C C . GLY A 1 339 ? -8.419 -3.356 -10.147 1.00 91.88 339 GLY A C 1
ATOM 2555 O O . GLY A 1 339 ? -9.358 -2.608 -10.413 1.00 91.88 339 GLY A O 1
ATOM 2556 N N . PHE A 1 340 ? -7.276 -2.911 -9.621 1.00 92.56 340 PHE A N 1
ATOM 2557 C CA . PHE A 1 340 ? -7.015 -1.490 -9.412 1.00 92.56 340 PHE A CA 1
ATOM 2558 C C . PHE A 1 340 ? -6.565 -0.818 -10.709 1.00 92.56 340 PHE A C 1
ATOM 2560 O O . PHE A 1 340 ? -5.786 -1.374 -11.482 1.00 92.56 340 PHE A O 1
ATOM 2567 N N . LYS A 1 341 ? -7.013 0.418 -10.936 1.00 95.12 341 LYS A N 1
ATOM 2568 C CA . LYS A 1 341 ? -6.420 1.294 -11.953 1.00 95.12 341 LYS A CA 1
ATOM 2569 C C . LYS A 1 341 ? -5.236 2.032 -11.341 1.00 95.12 341 LYS A C 1
ATOM 2571 O O . LYS A 1 341 ? -5.264 2.356 -10.159 1.00 95.12 341 LYS A O 1
ATOM 2576 N N . ILE A 1 342 ? -4.222 2.342 -12.141 1.00 95.44 342 ILE A N 1
ATOM 2577 C CA . ILE A 1 342 ? -3.070 3.146 -11.714 1.00 95.44 342 ILE A CA 1
ATOM 2578 C C . ILE A 1 342 ? -3.184 4.540 -12.317 1.00 95.44 342 ILE A C 1
ATOM 2580 O O . ILE A 1 342 ? -3.461 4.667 -13.512 1.00 95.44 342 ILE A O 1
ATOM 2584 N N . CYS A 1 343 ? -2.975 5.576 -11.506 1.00 93.19 343 CYS A N 1
ATOM 2585 C CA . CYS A 1 343 ? -2.975 6.950 -11.998 1.00 93.19 343 CYS A CA 1
ATOM 2586 C C . CYS A 1 343 ? -1.749 7.161 -12.905 1.00 93.19 343 CYS A C 1
ATOM 2588 O O . CYS A 1 343 ? -0.625 6.864 -12.494 1.00 93.19 343 CYS A O 1
ATOM 2590 N N . ARG A 1 344 ? -1.966 7.616 -14.145 1.00 82.81 344 ARG A N 1
ATOM 2591 C CA . ARG A 1 344 ? -0.923 7.764 -15.178 1.00 82.81 344 ARG A CA 1
ATOM 2592 C C . ARG A 1 344 ? -0.571 9.213 -15.455 1.00 82.81 344 ARG A C 1
ATOM 2594 O O . ARG A 1 344 ? -1.508 10.038 -15.479 1.00 82.81 344 ARG A O 1
#